Protein 1VCT (pdb70)

Nearest PDB structures (foldseek):
  2bkp-assembly1_A  TM=1.003E+00  e=2.355E-32  Pyrococcus horikoshii OT3
  6u5n-assembly1_E  TM=5.953E-01  e=1.061E-06  Methanothermobacter thermautotrophicus
  4l76-assembly2_D  TM=6.091E-01  e=5.297E-06  Methanothermobacter thermautotrophicus str. Delta H
  2aef-assembly1_A  TM=6.106E-01  e=6.990E-06  Methanothermobacter thermautotrophicus
  6u6h-assembly1_A  TM=6.051E-01  e=2.005E-05  Methanothermobacter thermautotrophicus

Foldseek 3Di:
DDDDALVVLLVCLVVLLVLLLLLLLVCVLVLPLVSLVVLVVSLVVLVVSLVSNVVNLVVQDDDDVSVVVSVVVNVVSVVSNVSSVVSNVSSVCSNVVDDDDVVSNVVQLDDFKHKDKAAAAPLFLQAFAFCQVQVLCVFLNKDFQWKDAPPDIDGRDDRPDGHHHGIITIIMGGNRSRVRVNCRRVNVDRDTD

Secondary structure (DSSP, 8-state):
-PPPPHHHHHHHHHHHHHHHHHHHHHHHHHT-HHHHHHHHHHHHHHHHHHHHHHHHHHHH--SHHHHHHHHHHHHHHHHHHHHHHHHHHHHHHHHTT----HHHHHHHHHSSSEEEEEEPPTT-TTTT-BHHHH-HHHHHS-EEEEEEETTEEEES--TTPBP-TT-EEEEEE-HHHHHHHHHHHHTS-----

Sequence (193 aa):
YEPKSVKEIFIEMKDTVELMVDLAYASLLFGDKEIAEEVLELEERIDLLNYQLMMHSVLAARNVKEAEQVITILQIANAIEDISNAAGDLAKMVLEGVELHPVIKETILEEGGEEEIIGKIQVYPESVIVGKTTLLGGEELLDDLLAATTNNTTGGVVWIIAVRRGKRWIFGPNNEENNFKIRAGDVLIGRGTRTSIDHLKEIARGAIRVIG

InterPro domains:
  IPR006037 Regulator of K+ conductance, C-terminal [PF02080] (126-192)
  IPR006037 Regulator of K+ conductance, C-terminal [PS51202] (111-195)
  IPR026022 PhoU domain [PF01895] (19-101)
  IPR036721 Regulator of K+ conductance, C-terminal domain superfamily [G3DSA:3.30.70.1450] (118-205)
  IPR036721 Regulator of K+ conductance, C-terminal domain superfamily [SSF116726] (109-192)
  IPR038078 PhoU-like domain superfamily [G3DSA:1.20.58.220] (1-117)
  IPR050144 AAE Transporter [PTHR30445] (28-198)

Solvent-accessible surface area: 11141 Å² total; per-residue (Å²): 150,173,122,70,51,38,143,99,0,49,89,58,0,112,80,14,8,74,31,0,42,11,0,0,96,0,0,7,15,62,43,34,113,97,0,0,74,29,0,52,86,24,29,120,87,0,72,83,0,24,132,44,0,76,88,55,1,100,114,53,26,199,84,115,146,60,36,107,110,22,89,71,46,53,111,92,1,90,49,16,20,90,87,0,69,52,3,3,91,53,0,118,66,9,56,108,47,73,158,19,113,89,79,46,73,91,90,14,72,131,36,171,102,3,6,5,117,0,74,1,81,98,85,6,43,1,49,37,99,18,19,35,124,14,61,8,33,104,79,20,45,0,122,18,0,0,0,63,52,64,175,167,44,46,48,37,20,89,101,123,23,106,1,137,45,44,2,25,0,2,0,74,1,57,124,107,24,0,48,78,0,77,81,2,0,126,10,70,50,143,112,66,98

Organism: Pyrococcus horikoshii (strain ATCC 700860 / DSM 12428 / JCM 9974 / NBRC 100139 / OT-3) (NCBI:txid70601)

B-factor: mean 32.45, std 14.44, range [8.88, 84.84]

CATH classification: 1.20.58.220 (+1 more: 3.30.70.1450)

Structure (mmCIF, N/CA/C/O backbone):
data_1VCT
#
_entry.id   1VCT
#
_cell.length_a   70.748
_cell.length_b   70.748
_cell.length_c   98.024
_cell.angle_alpha   90.00
_cell.angle_beta   90.00
_cell.angle_gamma   90.00
#
_symmetry.space_group_name_H-M   'P 42 21 2'
#
loop_
_entity.id
_entity.type
_entity.pdbx_description
1 polymer 'hypothetical protein PH0236'
2 non-polymer 'SODIUM ION'
3 non-polymer 'CHLORIDE ION'
4 non-polymer 1,2-ETHANEDIOL
5 water water
#
loop_
_atom_site.group_PDB
_atom_site.id
_atom_site.type_symbol
_atom_site.label_atom_id
_atom_site.label_alt_id
_atom_site.label_comp_id
_atom_site.label_asym_id
_atom_site.label_entity_id
_atom_site.label_seq_id
_atom_site.pdbx_PDB_ins_code
_atom_site.Cartn_x
_atom_site.Cartn_y
_atom_site.Cartn_z
_atom_site.occupancy
_atom_site.B_iso_or_equiv
_atom_site.auth_seq_id
_atom_site.auth_comp_id
_atom_site.auth_asym_id
_atom_site.auth_atom_id
_atom_site.pdbx_PDB_model_num
ATOM 1 N N . TYR A 1 9 ? 68.360 26.832 61.322 1.00 75.91 9 TYR A N 1
ATOM 2 C CA . TYR A 1 9 ? 67.175 27.529 61.900 1.00 75.90 9 TYR A CA 1
ATOM 3 C C . TYR A 1 9 ? 66.082 26.525 62.252 1.00 75.07 9 TYR A C 1
ATOM 4 O O . TYR A 1 9 ? 65.612 25.781 61.389 1.00 76.65 9 TYR A O 1
ATOM 6 N N . GLU A 1 10 ? 65.678 26.510 63.520 1.00 72.26 10 GLU A N 1
ATOM 7 C CA . GLU A 1 10 ? 64.644 25.592 63.988 1.00 68.73 10 GLU A CA 1
ATOM 8 C C . GLU A 1 10 ? 63.348 25.682 63.194 1.00 61.75 10 GLU A C 1
ATOM 9 O O . GLU A 1 10 ? 62.748 26.751 63.072 1.00 63.78 10 GLU A O 1
ATOM 15 N N . PRO A 1 11 ? 62.892 24.544 62.652 1.00 55.32 11 PRO A N 1
ATOM 16 C CA . PRO A 1 11 ? 61.662 24.481 61.864 1.00 46.17 11 PRO A CA 1
ATOM 17 C C . PRO A 1 11 ? 60.430 24.495 62.757 1.00 42.48 11 PRO A C 1
ATOM 18 O O . PRO A 1 11 ? 60.447 23.951 63.863 1.00 32.14 11 PRO A O 1
ATOM 22 N N . LYS A 1 12 ? 59.364 25.125 62.277 1.00 33.95 12 LYS A N 1
ATOM 23 C CA . LYS A 1 12 ? 58.125 25.175 63.034 1.00 32.18 12 LYS A CA 1
ATOM 24 C C . LYS A 1 12 ? 57.280 23.987 62.606 1.00 26.71 12 LYS A C 1
ATOM 25 O O . LYS A 1 12 ? 57.484 23.425 61.531 1.00 28.75 12 LYS A O 1
ATOM 31 N N . SER A 1 13 ? 56.340 23.592 63.455 1.00 22.07 13 SER A N 1
ATOM 32 C CA . SER A 1 13 ? 55.463 22.482 63.127 1.00 22.89 13 SER A CA 1
ATOM 33 C C . SER A 1 13 ? 54.231 23.057 62.441 1.00 26.41 13 SER A C 1
ATOM 34 O O . SER A 1 13 ? 53.965 24.254 62.538 1.00 22.20 13 SER A O 1
ATOM 37 N N . VAL A 1 14 ? 53.483 22.200 61.756 1.00 22.93 14 VAL A N 1
ATOM 38 C CA . VAL A 1 14 ? 52.258 22.626 61.099 1.00 27.53 14 VAL A CA 1
ATOM 39 C C . VAL A 1 14 ? 51.318 23.179 62.166 1.00 27.07 14 VAL A C 1
ATOM 40 O O . VAL A 1 14 ? 50.683 24.219 61.967 1.00 23.55 14 VAL A O 1
ATOM 44 N N . LYS A 1 15 ? 51.244 22.501 63.311 1.00 22.54 15 LYS A N 1
ATOM 45 C CA . LYS A 1 15 ? 50.359 22.951 64.382 1.00 22.79 15 LYS A CA 1
ATOM 46 C C . LYS A 1 15 ? 50.719 24.323 64.947 1.00 22.74 15 LYS A C 1
ATOM 47 O O . LYS A 1 15 ? 49.828 25.131 65.236 1.00 19.89 15 LYS A O 1
ATOM 53 N N . GLU A 1 16 ? 52.010 24.594 65.117 1.00 17.72 16 GLU A N 1
ATOM 54 C CA . GLU A 1 16 ? 52.423 25.895 65.632 1.00 23.99 16 GLU A CA 1
ATOM 55 C C . GLU A 1 16 ? 51.959 27.000 64.669 1.00 20.68 16 GLU A C 1
ATOM 56 O O . GLU A 1 16 ? 51.432 28.031 65.093 1.00 20.19 16 GLU A O 1
ATOM 62 N N . ILE A 1 17 ? 52.140 26.764 63.375 1.00 19.89 17 ILE A N 1
ATOM 63 C CA . ILE A 1 17 ? 51.738 27.729 62.347 1.00 20.44 17 ILE A CA 1
ATOM 64 C C . ILE A 1 17 ? 50.220 27.900 62.358 1.00 21.48 17 ILE A C 1
ATOM 65 O O . ILE A 1 17 ? 49.697 29.017 62.297 1.00 22.07 17 ILE A O 1
ATOM 70 N N . PHE A 1 18 ? 49.522 26.774 62.437 1.00 20.24 18 PHE A N 1
ATOM 71 C CA . PHE A 1 18 ? 48.070 26.747 62.444 1.00 21.97 18 PHE A CA 1
ATOM 72 C C . PHE A 1 18 ? 47.509 27.506 63.647 1.00 22.98 18 PHE A C 1
ATOM 73 O O . PHE A 1 18 ? 46.576 28.308 63.514 1.00 20.34 18 PHE A O 1
ATOM 81 N N . ILE A 1 19 ? 48.077 27.253 64.823 1.00 17.96 19 ILE A N 1
ATOM 82 C CA . ILE A 1 19 ? 47.639 27.930 66.036 1.00 19.70 19 ILE A CA 1
ATOM 83 C C . ILE A 1 19 ? 47.870 29.435 65.912 1.00 18.51 19 ILE A C 1
ATOM 84 O O . ILE A 1 19 ? 47.031 30.239 66.330 1.00 16.62 19 ILE A O 1
ATOM 89 N N . GLU A 1 20 ? 48.998 29.830 65.333 1.00 20.20 20 GLU A N 1
ATOM 90 C CA . GLU A 1 20 ? 49.240 31.261 65.204 1.00 19.77 20 GLU A CA 1
ATOM 91 C C . GLU A 1 20 ? 48.228 31.888 64.252 1.00 18.08 20 GLU A C 1
ATOM 92 O O . GLU A 1 20 ? 47.750 32.994 64.500 1.00 18.77 20 GLU A O 1
ATOM 98 N N . MET A 1 21 ? 47.896 31.183 63.172 1.00 17.26 21 MET A N 1
ATOM 99 C CA . MET A 1 21 ? 46.916 31.700 62.215 1.00 21.38 21 MET A CA 1
ATOM 100 C C . MET A 1 21 ? 45.571 31.884 62.898 1.00 21.17 21 MET A C 1
ATOM 101 O O . MET A 1 21 ? 44.938 32.932 62.773 1.00 18.04 21 MET A O 1
ATOM 106 N N . LYS A 1 22 ? 45.134 30.857 63.621 1.00 16.85 22 LYS A N 1
ATOM 107 C CA . LYS A 1 22 ? 43.860 30.921 64.323 1.00 19.33 22 LYS A CA 1
ATOM 108 C C . LYS A 1 22 ? 43.827 32.048 65.357 1.00 21.12 22 LYS A C 1
ATOM 109 O O . LYS A 1 22 ? 42.869 32.825 65.400 1.00 20.34 22 LYS A O 1
ATOM 115 N N . ASP A 1 23 ? 44.860 32.130 66.193 1.00 14.81 23 ASP A N 1
ATOM 116 C CA . ASP A 1 23 ? 44.934 33.174 67.215 1.00 22.78 23 ASP A CA 1
ATOM 117 C C . ASP A 1 23 ? 44.970 34.556 66.567 1.00 21.27 23 ASP A C 1
ATOM 118 O O . ASP A 1 23 ? 44.315 35.495 67.014 1.00 17.75 23 ASP A O 1
ATOM 123 N N . THR A 1 24 ? 45.752 34.669 65.506 1.00 16.28 24 THR A N 1
ATOM 124 C CA . THR A 1 24 ? 45.898 35.941 64.818 1.00 17.54 24 THR A CA 1
ATOM 125 C C . THR A 1 24 ? 44.619 36.440 64.167 1.00 18.27 24 THR A C 1
ATOM 126 O O . THR A 1 24 ? 44.258 37.608 64.312 1.00 16.46 24 THR A O 1
ATOM 130 N N . VAL A 1 25 ? 43.907 35.562 63.472 1.00 17.27 25 VAL A N 1
ATOM 131 C CA . VAL A 1 25 ? 42.689 36.003 62.816 1.00 16.31 25 VAL A CA 1
ATOM 132 C C . VAL A 1 25 ? 41.647 36.409 63.851 1.00 17.18 25 VAL A C 1
ATOM 133 O O . VAL A 1 25 ? 40.862 37.330 63.622 1.00 16.91 25 VAL A O 1
ATOM 139 N N . GLU A 1 26 ? 41.642 35.741 65.001 1.00 13.29 26 GLU A N 1
ATOM 140 C CA . GLU A 1 26 ? 40.685 36.103 66.036 1.00 15.18 26 GLU A CA 1
ATOM 141 C C . GLU A 1 26 ? 41.018 37.504 66.534 1.00 16.45 26 GLU A C 1
ATOM 142 O O . GLU A 1 26 ? 40.128 38.340 66.701 1.00 18.71 26 GLU A O 1
ATOM 148 N N . LEU A 1 27 ? 42.300 37.760 66.766 1.00 12.95 27 LEU A N 1
ATOM 149 C CA . LEU A 1 27 ? 42.725 39.088 67.202 1.00 17.11 27 LEU A CA 1
ATOM 150 C C . LEU A 1 27 ? 42.335 40.131 66.144 1.00 20.01 27 LEU A C 1
ATOM 151 O O . LEU A 1 27 ? 41.834 41.212 66.477 1.00 16.56 27 LEU A O 1
ATOM 156 N N . MET A 1 28 ? 42.565 39.799 64.875 1.00 16.51 28 MET A N 1
ATOM 157 C CA . MET A 1 28 ? 42.242 40.696 63.760 1.00 18.74 28 MET A CA 1
ATOM 158 C C . MET A 1 28 ? 40.789 41.138 63.718 1.00 18.31 28 MET A C 1
ATOM 159 O O . MET A 1 28 ? 40.493 42.318 63.515 1.00 16.17 28 MET A O 1
ATOM 164 N N . VAL A 1 29 ? 39.875 40.185 63.862 1.00 16.02 29 VAL A N 1
ATOM 165 C CA . VAL A 1 29 ? 38.463 40.524 63.838 1.00 12.07 29 VAL A CA 1
ATOM 166 C C . VAL A 1 29 ? 38.140 41.467 64.990 1.00 12.10 29 VAL A C 1
ATOM 167 O O . VAL A 1 29 ? 37.434 42.455 64.803 1.00 14.83 29 VAL A O 1
ATOM 171 N N . ASP A 1 30 ? 38.657 41.165 66.179 1.00 15.30 30 ASP A N 1
ATOM 172 C CA . ASP A 1 30 ? 38.409 42.004 67.352 1.00 18.10 30 ASP A CA 1
ATOM 173 C C . ASP A 1 30 ? 38.973 43.404 67.135 1.00 13.09 30 ASP A C 1
ATOM 174 O O . ASP A 1 30 ? 38.325 44.412 67.440 1.00 15.20 30 ASP A O 1
ATOM 179 N N . LEU A 1 31 ? 40.177 43.463 66.590 1.00 10.63 31 LEU A N 1
ATOM 180 C CA . LEU A 1 31 ? 40.808 44.758 66.330 1.00 12.72 31 LEU A CA 1
ATOM 181 C C . LEU A 1 31 ? 40.077 45.506 65.213 1.00 17.59 31 LEU A C 1
ATOM 182 O O . LEU A 1 31 ? 40.010 46.736 65.231 1.00 17.52 31 LEU A O 1
ATOM 187 N N . ALA A 1 32 ? 39.528 44.774 64.246 1.00 15.61 32 ALA A N 1
ATOM 188 C CA . ALA A 1 32 ? 38.789 45.413 63.153 1.00 15.37 32 ALA A CA 1
ATOM 189 C C . ALA A 1 32 ? 37.583 46.134 63.748 1.00 13.58 32 ALA A C 1
ATOM 190 O O . ALA A 1 32 ? 37.329 47.305 63.429 1.00 16.21 32 ALA A O 1
ATOM 192 N N . TYR A 1 33 ? 36.838 45.441 64.608 1.00 13.81 33 TYR A N 1
ATOM 193 C CA . TYR A 1 33 ? 35.682 46.059 65.259 1.00 15.86 33 TYR A CA 1
ATOM 194 C C . TYR A 1 33 ? 36.122 47.237 66.134 1.00 18.16 33 TYR A C 1
ATOM 195 O O . TYR A 1 33 ? 35.448 48.267 66.203 1.00 14.77 33 TYR A O 1
ATOM 204 N N . ALA A 1 34 ? 37.243 47.079 66.823 1.00 12.39 34 ALA A N 1
ATOM 205 C CA . ALA A 1 34 ? 37.754 48.157 67.669 1.00 13.84 34 ALA A CA 1
ATOM 206 C C . ALA A 1 34 ? 38.093 49.394 66.827 1.00 19.67 34 ALA A C 1
ATOM 207 O O . ALA A 1 34 ? 37.827 50.534 67.241 1.00 18.28 34 ALA A O 1
ATOM 209 N N . SER A 1 35 ? 38.676 49.179 65.649 1.00 16.47 35 SER A N 1
ATOM 210 C CA . SER A 1 35 ? 39.041 50.304 64.787 1.00 14.75 35 SER A CA 1
ATOM 211 C C . SER A 1 35 ? 37.796 51.072 64.347 1.00 20.89 35 SER A C 1
ATOM 212 O O . SER A 1 35 ? 37.833 52.299 64.219 1.00 17.55 35 SER A O 1
ATOM 215 N N . LEU A 1 36 ? 36.696 50.352 64.129 1.00 18.35 36 LEU A N 1
ATOM 216 C CA . LEU A 1 36 ? 35.433 50.974 63.727 1.00 16.16 36 LEU A CA 1
ATOM 217 C C . LEU A 1 36 ? 34.792 51.717 64.898 1.00 21.47 36 LEU A C 1
ATOM 218 O O . LEU A 1 36 ? 34.290 52.832 64.745 1.00 18.28 36 LEU A O 1
ATOM 223 N N . LEU A 1 37 ? 34.807 51.093 66.071 1.00 19.63 37 LEU A N 1
ATOM 224 C CA . LEU A 1 37 ? 34.214 51.698 67.250 1.00 18.06 37 LEU A CA 1
ATOM 225 C C . LEU A 1 37 ? 34.887 53.019 67.612 1.00 21.01 37 LEU A C 1
ATOM 226 O O . LEU A 1 37 ? 34.217 54.010 67.917 1.00 22.73 37 LEU A O 1
ATOM 231 N N . PHE A 1 38 ? 36.210 53.039 67.561 1.00 18.07 38 PHE A N 1
ATOM 232 C CA . PHE A 1 38 ? 36.950 54.246 67.917 1.00 22.97 38 PHE A CA 1
ATOM 233 C C . PHE A 1 38 ? 37.382 55.073 66.715 1.00 25.27 38 PHE A C 1
ATOM 234 O O . PHE A 1 38 ? 38.042 56.106 66.876 1.00 25.80 38 PHE A O 1
ATOM 242 N N . GLY A 1 39 ? 37.003 54.636 65.516 1.00 20.12 39 GLY A N 1
ATOM 243 C CA . GLY A 1 39 ? 37.408 55.347 64.313 1.00 23.66 39 GLY A CA 1
ATOM 244 C C . GLY A 1 39 ? 38.908 55.566 64.337 1.00 30.73 39 GLY A C 1
ATOM 245 O O . GLY A 1 39 ? 39.410 56.615 63.920 1.00 30.58 39 GLY A O 1
ATOM 246 N N . ASP A 1 40 ? 39.631 54.552 64.807 1.00 29.72 40 ASP A N 1
ATOM 247 C CA . ASP A 1 40 ? 41.081 54.630 64.949 1.00 23.85 40 ASP A CA 1
ATOM 248 C C . ASP A 1 40 ? 41.874 54.042 63.786 1.00 28.15 40 ASP A C 1
ATOM 249 O O . ASP A 1 40 ? 41.915 52.823 63.604 1.00 19.65 40 ASP A O 1
ATOM 254 N N . LYS A 1 41 ? 42.535 54.908 63.020 1.00 19.09 41 LYS A N 1
ATOM 255 C CA . LYS A 1 41 ? 43.317 54.458 61.876 1.00 22.75 41 LYS A CA 1
ATOM 256 C C . LYS A 1 41 ? 44.567 53.658 62.232 1.00 23.13 41 LYS A C 1
ATOM 257 O O . LYS A 1 41 ? 45.041 52.872 61.419 1.00 22.11 41 LYS A O 1
ATOM 263 N N . GLU A 1 42 ? 45.118 53.857 63.428 1.00 23.18 42 GLU A N 1
ATOM 264 C CA . GLU A 1 42 ? 46.307 53.098 63.804 1.00 25.70 42 GLU A CA 1
ATOM 265 C C . GLU A 1 42 ? 45.927 51.645 64.067 1.00 22.46 42 GLU A C 1
ATOM 266 O O . GLU A 1 42 ? 46.671 50.725 63.716 1.00 18.76 42 GLU A O 1
ATOM 272 N N . ILE A 1 43 ? 44.768 51.441 64.682 1.00 18.13 43 ILE A N 1
ATOM 273 C CA . ILE A 1 43 ? 44.299 50.083 64.949 1.00 20.54 43 ILE A CA 1
ATOM 274 C C . ILE A 1 43 ? 44.019 49.440 63.600 1.00 20.92 43 ILE A C 1
ATOM 275 O O . ILE A 1 43 ? 44.390 48.292 63.360 1.00 22.04 43 ILE A O 1
ATOM 280 N N . ALA A 1 44 ? 43.366 50.194 62.720 1.00 20.15 44 ALA A N 1
ATOM 281 C CA . ALA A 1 44 ? 43.039 49.720 61.382 1.00 18.30 44 ALA A CA 1
ATOM 282 C C . ALA A 1 44 ? 44.299 49.292 60.635 1.00 20.39 44 ALA A C 1
ATOM 283 O O . ALA A 1 44 ? 44.304 48.276 59.946 1.00 20.64 44 ALA A O 1
ATOM 285 N N . GLU A 1 45 ? 45.366 50.075 60.766 1.00 21.70 45 GLU A N 1
ATOM 286 C CA . GLU A 1 45 ? 46.628 49.752 60.104 1.00 21.69 45 GLU A CA 1
ATOM 287 C C . GLU A 1 45 ? 47.214 48.453 60.660 1.00 21.65 45 GLU A C 1
ATOM 288 O O . GLU A 1 45 ? 47.816 47.664 59.925 1.00 22.41 45 GLU A O 1
ATOM 294 N N . GLU A 1 46 ? 47.049 48.238 61.960 1.00 16.86 46 GLU A N 1
ATOM 295 C CA . GLU A 1 46 ? 47.545 47.013 62.586 1.00 21.05 46 GLU A CA 1
ATOM 296 C C . GLU A 1 46 ? 46.818 45.816 61.969 1.00 19.28 46 GLU A C 1
ATOM 297 O O . GLU A 1 46 ? 47.418 44.773 61.726 1.00 17.00 46 GLU A O 1
ATOM 303 N N . VAL A 1 47 ? 45.525 45.972 61.714 1.00 14.29 47 VAL A N 1
ATOM 304 C CA . VAL A 1 47 ? 44.741 44.893 61.103 1.00 14.16 47 VAL A CA 1
ATOM 305 C C . VAL A 1 47 ? 45.330 44.520 59.741 1.00 19.17 47 VAL A C 1
ATOM 306 O O . VAL A 1 47 ? 45.506 43.343 59.434 1.00 19.84 47 VAL A O 1
ATOM 310 N N . LEU A 1 48 ? 45.656 45.516 58.922 1.00 17.62 48 LEU A N 1
ATOM 311 C CA . LEU A 1 48 ? 46.229 45.221 57.610 1.00 19.03 48 LEU A CA 1
ATOM 312 C C . LEU A 1 48 ? 47.585 44.539 57.744 1.00 20.38 48 LEU A C 1
ATOM 313 O O . LEU A 1 48 ? 47.923 43.652 56.959 1.00 19.42 48 LEU A O 1
ATOM 318 N N . GLU A 1 49 ? 48.366 44.950 58.734 1.00 24.41 49 GLU A N 1
ATOM 319 C CA . GLU A 1 49 ? 49.669 44.330 58.952 1.00 22.98 49 GLU A CA 1
ATOM 320 C C . GLU A 1 49 ? 49.486 42.874 59.370 1.00 26.08 49 GLU A C 1
ATOM 321 O O . GLU A 1 49 ? 50.257 42.006 58.966 1.00 20.75 49 GLU A O 1
ATOM 327 N N . LEU A 1 50 ? 48.459 42.604 60.171 1.00 23.88 50 LEU A N 1
ATOM 328 C CA . LEU A 1 50 ? 48.182 41.237 60.607 1.00 20.21 50 LEU A CA 1
ATOM 329 C C . LEU A 1 50 ? 47.702 40.405 59.423 1.00 21.06 50 LEU A C 1
ATOM 330 O O . LEU A 1 50 ? 47.925 39.193 59.366 1.00 20.88 50 LEU A O 1
ATOM 335 N N . GLU A 1 51 ? 47.046 41.065 58.474 1.00 15.40 51 GLU A N 1
ATOM 336 C CA . GLU A 1 51 ? 46.552 40.391 57.282 1.00 15.89 51 GLU A CA 1
ATOM 337 C C . GLU A 1 51 ? 47.761 39.891 56.496 1.00 18.24 51 GLU A C 1
ATOM 338 O O . GLU A 1 51 ? 47.717 38.824 55.886 1.00 17.48 51 GLU A O 1
ATOM 344 N N . GLU A 1 52 ? 48.849 40.661 56.528 1.00 20.84 52 GLU A N 1
ATOM 345 C CA . GLU A 1 52 ? 50.077 40.275 55.836 1.00 22.40 52 GLU A CA 1
ATOM 346 C C . GLU A 1 52 ? 50.739 39.092 56.552 1.00 23.07 52 GLU A C 1
ATOM 347 O O . GLU A 1 52 ? 51.319 38.209 55.912 1.00 21.66 52 GLU A O 1
ATOM 353 N N . ARG A 1 53 ? 50.661 39.085 57.880 1.00 17.93 53 ARG A N 1
ATOM 354 C CA . ARG A 1 53 ? 51.235 37.996 58.671 1.00 20.41 53 ARG A CA 1
ATOM 355 C C . ARG A 1 53 ? 50.466 36.714 58.373 1.00 21.93 53 ARG A C 1
ATOM 356 O O . ARG A 1 53 ? 51.050 35.633 58.275 1.00 20.89 53 ARG A O 1
ATOM 364 N N . ILE A 1 54 ? 49.149 36.832 58.235 1.00 15.64 54 ILE A N 1
ATOM 365 C CA . ILE A 1 54 ? 48.327 35.665 57.927 1.00 17.72 54 ILE A CA 1
ATOM 366 C C . ILE A 1 54 ? 48.715 35.080 56.569 1.00 21.72 54 ILE A C 1
ATOM 367 O O . ILE A 1 54 ? 48.780 33.862 56.418 1.00 19.86 54 ILE A O 1
ATOM 372 N N . ASP A 1 55 ? 48.979 35.936 55.583 1.00 21.04 55 ASP A N 1
ATOM 373 C CA . ASP A 1 55 ? 49.372 35.447 54.260 1.00 19.92 55 ASP A CA 1
ATOM 374 C C . ASP A 1 55 ? 50.698 34.701 54.347 1.00 19.48 55 ASP A C 1
ATOM 375 O O . ASP A 1 55 ? 50.887 33.675 53.696 1.00 24.46 55 ASP A O 1
ATOM 380 N N . LEU A 1 56 ? 51.620 35.236 55.140 1.00 20.62 56 LEU A N 1
ATOM 381 C CA . LEU A 1 56 ? 52.924 34.613 55.321 1.00 26.03 56 LEU A CA 1
ATOM 382 C C . LEU A 1 56 ? 52.790 33.269 56.028 1.00 25.09 56 LEU A C 1
ATOM 383 O O . LEU A 1 56 ? 53.458 32.300 55.663 1.00 23.55 56 LEU A O 1
ATOM 388 N N . LEU A 1 57 ? 51.935 33.216 57.046 1.00 20.18 57 LEU A N 1
ATOM 389 C CA . LEU A 1 57 ? 51.715 31.981 57.794 1.00 19.31 57 LEU A CA 1
ATOM 390 C C . LEU 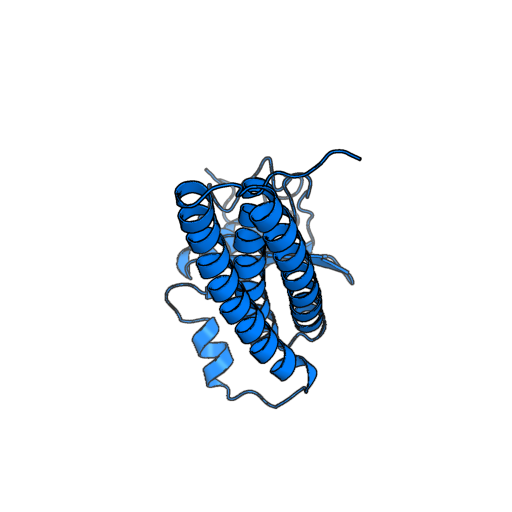A 1 57 ? 51.037 30.941 56.905 1.00 18.84 57 LEU A C 1
ATOM 391 O O . LEU A 1 57 ? 51.354 29.749 56.965 1.00 18.43 57 LEU A O 1
ATOM 396 N N . ASN A 1 58 ? 50.105 31.395 56.074 1.00 15.38 58 ASN A N 1
ATOM 397 C CA . ASN A 1 58 ? 49.401 30.502 55.166 1.00 16.50 58 ASN A CA 1
ATOM 398 C C . ASN A 1 58 ? 50.393 29.893 54.174 1.00 18.35 58 ASN A C 1
ATOM 399 O O . ASN A 1 58 ? 50.267 28.737 53.786 1.00 17.96 58 ASN A O 1
ATOM 404 N N . TYR A 1 59 ? 51.379 30.684 53.763 1.00 20.18 59 TYR A N 1
ATOM 405 C CA . TYR A 1 59 ? 52.385 30.213 52.821 1.00 19.12 59 TYR A CA 1
ATOM 406 C C . TYR A 1 59 ? 53.240 29.120 53.475 1.00 17.72 59 TYR A C 1
ATOM 407 O O . TYR A 1 59 ? 53.498 28.077 52.873 1.00 19.30 59 TYR A O 1
ATOM 416 N N . GLN A 1 60 ? 53.686 29.376 54.701 1.00 20.33 60 GLN A N 1
ATOM 417 C CA . GLN A 1 60 ? 54.507 28.410 55.440 1.00 20.85 60 GLN A CA 1
ATOM 418 C C . GLN A 1 60 ? 53.700 27.140 55.674 1.00 22.33 60 GLN A C 1
ATOM 419 O O . GLN A 1 60 ? 54.213 26.021 55.584 1.00 19.68 60 GLN A O 1
ATOM 425 N N . LEU A 1 61 ? 52.424 27.322 55.977 1.00 15.21 61 LEU A N 1
ATOM 426 C CA . LEU A 1 61 ? 51.531 26.197 56.200 1.00 17.31 61 LEU A CA 1
ATOM 427 C C . LEU A 1 61 ? 51.426 25.339 54.939 1.00 21.83 61 LEU A C 1
ATOM 428 O O . LEU A 1 61 ? 51.443 24.112 55.018 1.00 24.41 61 LEU A O 1
ATOM 433 N N . MET A 1 62 ? 51.319 25.976 53.772 1.00 17.86 62 MET A N 1
ATOM 434 C CA . MET A 1 62 ? 51.225 25.224 52.525 1.00 15.58 62 MET A CA 1
ATOM 435 C C . MET A 1 62 ? 52.554 24.531 52.233 1.00 18.32 62 MET A C 1
ATOM 436 O O . MET A 1 62 ? 52.570 23.383 51.810 1.00 21.53 62 MET A O 1
ATOM 441 N N . MET A 1 63 ? 53.660 25.235 52.460 1.00 20.02 63 MET A N 1
ATOM 442 C CA . MET A 1 63 ? 54.991 24.672 52.239 1.00 23.33 63 MET A CA 1
ATOM 443 C C . MET A 1 63 ? 55.162 23.416 53.087 1.00 25.89 63 MET A C 1
ATOM 444 O O . MET A 1 63 ? 55.575 22.367 52.587 1.00 27.22 63 MET A O 1
ATOM 449 N N . HIS A 1 64 ? 54.853 23.531 54.376 1.00 24.54 64 HIS A N 1
ATOM 450 C CA . HIS A 1 64 ? 54.962 22.400 55.294 1.00 25.26 64 HIS A CA 1
ATOM 451 C C . HIS A 1 64 ? 54.026 21.265 54.909 1.00 28.01 64 HIS A C 1
ATOM 452 O O . HIS A 1 64 ? 54.432 20.106 54.858 1.00 28.05 64 HIS A O 1
ATOM 459 N N . SER A 1 65 ? 52.773 21.606 54.631 1.00 24.39 65 SER A N 1
ATOM 460 C CA . SER A 1 65 ? 51.760 20.615 54.276 1.00 29.50 65 SER A CA 1
ATOM 461 C C . SER A 1 65 ? 52.094 19.817 53.022 1.00 31.47 65 SER A C 1
ATOM 462 O O . SER A 1 65 ? 51.871 18.607 52.966 1.00 36.09 65 SER A O 1
ATOM 465 N N . VAL A 1 66 ? 52.612 20.506 52.016 1.00 27.23 66 VAL A N 1
ATOM 466 C CA . VAL A 1 66 ? 52.978 19.878 50.760 1.00 33.20 66 VAL A CA 1
ATOM 467 C C . VAL A 1 66 ? 54.082 18.854 51.005 1.00 37.70 66 VAL A C 1
ATOM 468 O O . VAL A 1 66 ? 53.950 17.681 50.649 1.00 36.28 66 VAL A O 1
ATOM 472 N N . LEU A 1 67 ? 55.164 19.314 51.626 1.00 38.97 67 LEU A N 1
ATOM 473 C CA . LEU A 1 67 ? 56.317 18.470 51.931 1.00 40.25 67 LEU A CA 1
ATOM 474 C C . LEU A 1 67 ? 56.028 17.300 52.868 1.00 41.63 67 LEU A C 1
ATOM 475 O O . LEU A 1 67 ? 56.737 16.294 52.841 1.00 44.60 67 LEU A O 1
ATOM 480 N N . ALA A 1 68 ? 54.992 17.426 53.691 1.00 44.81 68 ALA A N 1
ATOM 481 C CA . ALA A 1 68 ? 54.649 16.383 54.654 1.00 48.58 68 ALA A CA 1
ATOM 482 C C . ALA A 1 68 ? 53.838 15.206 54.112 1.00 53.48 68 ALA A C 1
ATOM 483 O O . ALA A 1 68 ? 53.731 14.172 54.774 1.00 56.01 68 ALA A O 1
ATOM 485 N N . ALA A 1 69 ? 53.259 15.353 52.925 1.00 51.81 69 ALA A N 1
ATOM 486 C CA . ALA A 1 69 ? 52.471 14.268 52.351 1.00 54.87 69 ALA A CA 1
ATOM 487 C C . ALA A 1 69 ? 53.245 13.565 51.241 1.00 53.76 69 ALA A C 1
ATOM 488 O O . ALA A 1 69 ? 53.710 14.198 50.299 1.00 54.27 69 ALA A O 1
ATOM 490 N N . ARG A 1 70 ? 53.377 12.248 51.358 1.00 54.07 70 ARG A N 1
ATOM 491 C CA . ARG A 1 70 ? 54.113 11.467 50.373 1.00 56.04 70 ARG A CA 1
ATOM 492 C C . ARG A 1 70 ? 53.241 10.391 49.735 1.00 53.18 70 ARG A C 1
ATOM 493 O O . ARG A 1 70 ? 53.583 9.846 48.684 1.00 53.92 70 ARG A O 1
ATOM 501 N N . ASN A 1 71 ? 52.116 10.085 50.377 1.00 51.52 71 ASN A N 1
ATOM 502 C CA . ASN A 1 71 ? 51.186 9.095 49.850 1.00 50.03 71 ASN A CA 1
ATOM 503 C C . ASN A 1 71 ? 49.747 9.603 49.920 1.00 49.80 71 ASN A C 1
ATOM 504 O O . ASN A 1 71 ? 49.467 10.632 50.539 1.00 44.71 71 ASN A O 1
ATOM 509 N N . VAL A 1 72 ? 48.842 8.871 49.279 1.00 46.81 72 VAL A N 1
ATOM 510 C CA . VAL A 1 72 ? 47.434 9.241 49.216 1.00 46.11 72 VAL A CA 1
ATOM 511 C C . VAL A 1 72 ? 46.752 9.606 50.533 1.00 48.40 72 VAL A C 1
ATOM 512 O O . VAL A 1 72 ? 46.147 10.673 50.636 1.00 42.72 72 VAL A O 1
ATOM 516 N N . LYS A 1 73 ? 46.833 8.737 51.536 1.00 47.68 73 LYS A N 1
ATOM 517 C CA . LYS A 1 73 ? 46.184 9.030 52.810 1.00 48.83 73 LYS A CA 1
ATOM 518 C C . LYS A 1 73 ? 46.724 10.306 53.449 1.00 46.58 73 LYS A C 1
ATOM 519 O O . LYS A 1 73 ? 45.950 11.140 53.922 1.00 48.58 73 LYS A O 1
ATOM 525 N N . GLU A 1 74 ? 48.046 10.457 53.465 1.00 39.72 74 GLU A N 1
ATOM 526 C CA . GLU A 1 74 ? 48.664 11.649 54.040 1.00 41.09 74 GLU A CA 1
ATOM 527 C C . GLU A 1 74 ? 48.185 12.877 53.276 1.00 42.92 74 GLU A C 1
ATOM 528 O O . GLU A 1 74 ? 47.898 13.923 53.867 1.00 35.52 74 GLU A O 1
ATOM 534 N N . ALA A 1 75 ? 48.112 12.744 51.953 1.00 35.60 75 ALA A N 1
ATOM 535 C CA . ALA A 1 75 ? 47.674 13.837 51.101 1.00 33.45 75 ALA A CA 1
ATOM 536 C C . ALA A 1 75 ? 46.251 14.237 51.475 1.00 28.02 75 ALA A C 1
ATOM 537 O O . ALA A 1 75 ? 45.967 15.414 51.685 1.00 31.17 75 ALA A O 1
ATOM 539 N N . GLU A 1 76 ? 45.358 13.257 51.567 1.00 29.44 76 GLU A N 1
ATOM 540 C CA . GLU A 1 76 ? 43.971 13.537 51.921 1.00 31.97 76 GLU A CA 1
ATOM 541 C C . GLU A 1 76 ? 43.875 14.289 53.247 1.00 34.70 76 GLU A C 1
ATOM 542 O O . GLU A 1 76 ? 43.025 15.169 53.419 1.00 29.53 76 GLU A O 1
ATOM 548 N N . GLN A 1 77 ? 44.748 13.940 54.186 1.00 30.37 77 GLN A N 1
ATOM 549 C CA . GLN A 1 77 ? 44.742 14.593 55.486 1.00 34.81 77 GLN A CA 1
ATOM 550 C C . GLN A 1 77 ? 45.313 16.010 55.457 1.00 32.97 77 GLN A C 1
ATOM 551 O O . GLN A 1 77 ? 44.775 16.904 56.109 1.00 32.15 77 GLN A O 1
ATOM 560 N N . VAL A 1 78 ? 46.391 16.228 54.709 1.00 28.17 78 VAL A N 1
ATOM 561 C CA . VAL A 1 78 ? 46.951 17.573 54.656 1.00 34.39 78 VAL A CA 1
ATOM 562 C C . VAL A 1 78 ? 45.958 18.498 53.959 1.00 28.82 78 VAL A C 1
ATOM 563 O O . VAL A 1 78 ? 45.890 19.685 54.258 1.00 32.22 78 VAL A O 1
ATOM 567 N N . ILE A 1 79 ? 45.176 17.952 53.033 1.00 26.50 79 ILE A N 1
ATOM 568 C CA . ILE A 1 79 ? 44.190 18.760 52.332 1.00 23.13 79 ILE A CA 1
ATOM 569 C C . ILE A 1 79 ? 43.150 19.347 53.295 1.00 27.17 79 ILE A C 1
ATOM 570 O O . ILE A 1 79 ? 42.687 20.466 53.087 1.00 21.82 79 ILE A O 1
ATOM 575 N N . THR A 1 80 ? 42.778 18.608 54.341 1.00 22.17 80 THR A N 1
ATOM 576 C CA . THR A 1 80 ? 41.802 19.138 55.294 1.00 25.84 80 THR A CA 1
ATOM 577 C C . THR A 1 80 ? 42.391 20.353 56.015 1.00 22.89 80 THR A C 1
ATOM 578 O O . THR A 1 80 ? 41.672 21.299 56.353 1.00 21.44 80 THR A O 1
ATOM 582 N N . ILE A 1 81 ? 43.701 20.333 56.242 1.00 19.00 81 ILE A N 1
ATOM 583 C CA . ILE A 1 81 ? 44.375 21.455 56.898 1.00 22.08 81 ILE A CA 1
ATOM 584 C C . ILE A 1 81 ? 44.381 22.681 55.979 1.00 23.04 81 ILE A C 1
ATOM 585 O O . ILE A 1 81 ? 44.147 23.811 56.420 1.00 19.67 81 ILE A O 1
ATOM 590 N N . LEU A 1 82 ? 44.662 22.458 54.700 1.00 20.58 82 LEU A N 1
ATOM 591 C CA . LEU A 1 82 ? 44.687 23.561 53.751 1.00 19.21 82 LEU A CA 1
ATOM 592 C C . LEU A 1 82 ? 43.298 24.179 53.605 1.00 18.67 82 LEU A C 1
ATOM 593 O O . LEU A 1 82 ? 43.161 25.389 53.454 1.00 19.39 82 LEU A O 1
ATOM 598 N N . GLN A 1 83 ? 42.270 23.339 53.639 1.00 19.01 83 GLN A N 1
ATOM 599 C CA . GLN A 1 83 ? 40.893 23.807 53.511 1.00 22.92 83 GLN A CA 1
ATOM 600 C C . GLN A 1 83 ? 40.509 24.719 54.669 1.00 22.30 83 GLN A C 1
ATOM 601 O O . GLN A 1 83 ? 39.844 25.738 54.476 1.00 21.38 83 GLN A O 1
ATOM 607 N N . ILE A 1 84 ? 40.921 24.353 55.876 1.00 16.81 84 ILE A N 1
ATOM 608 C CA . ILE A 1 84 ? 40.620 25.181 57.036 1.00 17.12 84 ILE A CA 1
ATOM 609 C C . ILE A 1 84 ? 41.435 26.477 56.962 1.00 20.76 84 ILE A C 1
ATOM 610 O O . ILE A 1 84 ? 40.934 27.559 57.275 1.00 20.35 84 ILE A O 1
ATOM 615 N N . ALA A 1 85 ? 42.690 26.372 56.543 1.00 17.41 85 ALA A N 1
ATOM 616 C CA . ALA A 1 85 ? 43.529 27.566 56.422 1.00 16.80 85 ALA A CA 1
ATOM 617 C C . ALA A 1 85 ? 42.907 28.531 55.394 1.00 19.13 85 ALA A C 1
ATOM 618 O O . ALA A 1 85 ? 42.982 29.751 55.549 1.00 19.18 85 ALA A O 1
ATOM 620 N N . ASN A 1 86 ? 42.293 27.982 54.347 1.00 18.01 86 ASN A N 1
ATOM 621 C CA . ASN A 1 86 ? 41.660 28.810 53.320 1.00 18.98 86 ASN A CA 1
ATOM 622 C C . ASN A 1 86 ? 40.473 29.571 53.924 1.00 19.45 86 ASN A C 1
ATOM 623 O O . ASN A 1 86 ? 40.224 30.725 53.580 1.00 19.48 86 ASN A O 1
ATOM 628 N N . ALA A 1 87 ? 39.737 28.917 54.815 1.00 18.00 87 ALA A N 1
ATOM 629 C CA . ALA A 1 87 ? 38.597 29.559 55.471 1.00 17.72 87 ALA A CA 1
ATOM 630 C C . ALA A 1 87 ? 39.104 30.676 56.392 1.00 19.42 87 ALA A C 1
ATOM 631 O O . ALA A 1 87 ? 38.489 31.734 56.513 1.00 17.46 87 ALA A O 1
ATOM 633 N N . ILE A 1 88 ? 40.224 30.425 57.056 1.00 18.13 88 ILE A N 1
ATOM 634 C CA . ILE A 1 88 ? 40.816 31.412 57.947 1.00 20.04 88 ILE A CA 1
ATOM 635 C C . ILE A 1 88 ? 41.247 32.632 57.132 1.00 21.87 88 ILE A C 1
ATOM 636 O O . ILE A 1 88 ? 41.081 33.778 57.566 1.00 20.50 88 ILE A O 1
ATOM 641 N N . GLU A 1 89 ? 41.801 32.378 55.950 1.00 15.18 89 GLU A N 1
ATOM 642 C CA . GLU A 1 89 ? 42.215 33.454 55.055 1.00 19.92 89 GLU A CA 1
ATOM 643 C C . GLU A 1 89 ? 41.005 34.293 54.643 1.00 18.96 89 GLU A C 1
ATOM 644 O O . GLU A 1 89 ? 41.113 35.507 54.513 1.00 17.10 89 GLU A O 1
ATOM 650 N N . ASP A 1 90 ? 39.858 33.647 54.427 1.00 17.91 90 ASP A N 1
ATOM 651 C CA . ASP A 1 90 ? 38.641 34.379 54.045 1.00 14.60 90 ASP A CA 1
ATOM 652 C C . ASP A 1 90 ? 38.214 35.299 55.183 1.00 14.90 90 ASP A C 1
ATOM 653 O O . ASP A 1 90 ? 37.746 36.416 54.953 1.00 16.66 90 ASP A O 1
ATOM 658 N N . ILE A 1 91 ? 38.364 34.827 56.416 1.00 13.17 91 ILE A N 1
ATOM 659 C CA . ILE A 1 91 ? 37.979 35.640 57.563 1.00 13.84 91 ILE A CA 1
ATOM 660 C C . ILE A 1 91 ? 38.988 36.772 57.718 1.00 19.28 91 ILE A C 1
ATOM 661 O O . ILE A 1 91 ? 38.629 37.910 58.007 1.00 15.62 91 ILE A O 1
ATOM 666 N N . SER A 1 92 ? 40.258 36.454 57.517 1.00 12.94 92 SER A N 1
ATOM 667 C CA . SER A 1 92 ? 41.315 37.458 57.606 1.00 14.56 92 SER A CA 1
ATOM 668 C C . SER A 1 92 ? 41.052 38.601 56.619 1.00 16.56 92 SER A C 1
ATOM 669 O O . SER A 1 92 ? 41.175 39.782 56.959 1.00 19.75 92 SER A O 1
ATOM 672 N N . ASN A 1 93 ? 40.702 38.242 55.390 1.00 16.98 93 ASN A N 1
ATOM 673 C CA . ASN A 1 93 ? 40.436 39.242 54.364 1.00 17.68 93 ASN A CA 1
ATOM 674 C C . ASN A 1 93 ? 39.208 40.086 54.685 1.00 15.50 93 ASN A C 1
ATOM 675 O O . ASN A 1 93 ? 39.177 41.279 54.392 1.00 18.44 93 ASN A O 1
ATOM 680 N N . ALA A 1 94 ? 38.199 39.468 55.288 1.00 14.74 94 ALA A N 1
ATOM 681 C CA . ALA A 1 94 ? 36.990 40.190 55.667 1.00 16.87 94 ALA A CA 1
ATOM 682 C C . ALA A 1 94 ? 37.323 41.227 56.741 1.00 15.67 94 ALA A C 1
ATOM 683 O O . ALA A 1 94 ? 36.807 42.345 56.714 1.00 16.85 94 ALA A O 1
ATOM 685 N N . ALA A 1 95 ? 38.173 40.852 57.696 1.00 13.95 95 ALA A N 1
ATOM 686 C CA . ALA A 1 95 ? 38.570 41.769 58.762 1.00 17.33 95 ALA A CA 1
ATOM 687 C C . ALA A 1 95 ? 39.329 42.927 58.134 1.00 16.53 95 ALA A C 1
ATOM 688 O O . ALA A 1 95 ? 39.206 44.078 58.565 1.00 18.20 95 ALA A O 1
ATOM 690 N N . GLY A 1 96 ? 40.121 42.612 57.115 1.00 16.18 96 GLY A N 1
ATOM 691 C CA . GLY A 1 96 ? 40.881 43.646 56.428 1.00 14.80 96 GLY A CA 1
ATOM 692 C C . GLY A 1 96 ? 39.950 44.616 55.713 1.00 18.57 96 GLY A C 1
ATOM 693 O O . GLY A 1 96 ? 40.248 45.807 55.603 1.00 23.15 96 GLY A O 1
ATOM 694 N N . ASP A 1 97 ? 38.822 44.116 55.218 1.00 21.61 97 ASP A N 1
ATOM 695 C CA . ASP A 1 97 ? 37.861 44.973 54.523 1.00 21.95 97 ASP A CA 1
ATOM 696 C C . ASP A 1 97 ? 37.247 45.975 55.500 1.00 20.13 97 ASP A C 1
ATOM 697 O O . ASP A 1 97 ? 36.967 47.116 55.129 1.00 22.06 97 ASP A O 1
ATOM 702 N N . LEU A 1 98 ? 37.028 45.556 56.745 1.00 16.61 98 LEU A N 1
ATOM 703 C CA . LEU A 1 98 ? 36.478 46.469 57.743 1.00 19.47 98 LEU A CA 1
ATOM 704 C C . LEU A 1 98 ? 37.519 47.541 58.074 1.00 17.79 98 LEU A C 1
ATOM 705 O O . LEU A 1 98 ? 37.204 48.725 58.143 1.00 20.67 98 LEU A O 1
ATOM 710 N N . ALA A 1 99 ? 38.764 47.127 58.270 1.00 20.23 99 ALA A N 1
ATOM 711 C CA . ALA A 1 99 ? 39.822 48.081 58.598 1.00 20.01 99 ALA A CA 1
ATOM 712 C C . ALA A 1 99 ? 40.002 49.116 57.490 1.00 21.48 99 ALA A C 1
ATOM 713 O O . ALA A 1 99 ? 40.223 50.300 57.756 1.00 25.53 99 ALA A O 1
ATOM 715 N N . LYS A 1 100 ? 39.918 48.663 56.246 1.00 21.03 100 LYS A N 1
ATOM 716 C CA . LYS A 1 100 ? 40.078 49.542 55.101 1.00 26.02 100 LYS A CA 1
ATOM 717 C C . LYS A 1 100 ? 39.058 50.678 5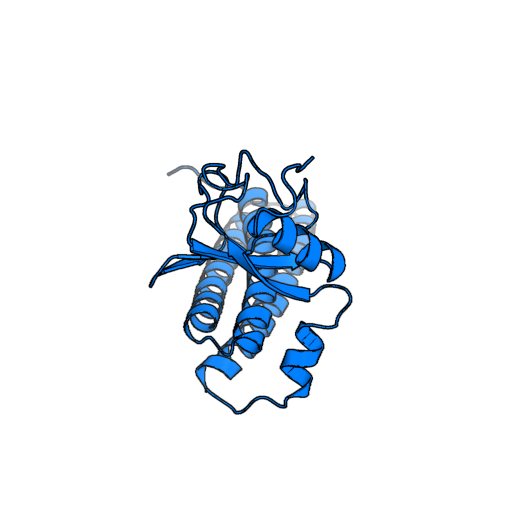5.144 1.00 26.48 100 LYS A C 1
ATOM 718 O O . LYS A 1 100 ? 39.353 51.793 54.714 1.00 26.73 100 LYS A O 1
ATOM 724 N N . MET A 1 101 ? 37.867 50.394 55.667 1.00 25.66 101 MET A N 1
ATOM 725 C CA . MET A 1 101 ? 36.804 51.401 55.770 1.00 26.09 101 MET A CA 1
ATOM 726 C C . MET A 1 101 ? 37.236 52.548 56.673 1.00 30.92 101 MET A C 1
ATOM 727 O O . MET A 1 101 ? 36.917 53.716 56.426 1.00 30.60 101 MET A O 1
ATOM 732 N N . VAL A 1 102 ? 37.952 52.197 57.736 1.00 26.28 102 VAL A N 1
ATOM 733 C CA . VAL A 1 102 ? 38.434 53.171 58.698 1.00 23.25 102 VAL A CA 1
ATOM 734 C C . VAL A 1 102 ? 39.577 53.983 58.100 1.00 27.92 102 VAL A C 1
ATOM 735 O O . VAL A 1 102 ? 39.651 55.197 58.288 1.00 29.08 102 VAL A O 1
ATOM 739 N N . LEU A 1 103 ? 40.465 53.312 57.376 1.00 29.13 103 LEU A N 1
ATOM 740 C CA . LEU A 1 103 ? 41.596 53.992 56.761 1.00 34.06 103 LEU A CA 1
ATOM 741 C C . LEU A 1 103 ? 41.123 54.977 55.697 1.00 3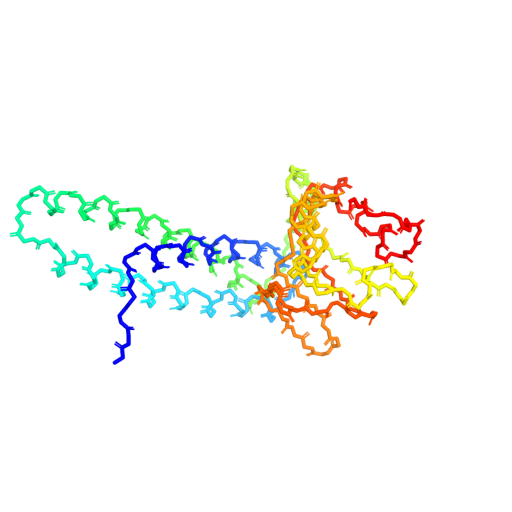5.18 103 LEU A C 1
ATOM 742 O O . LEU A 1 103 ? 41.730 56.030 55.506 1.00 37.80 103 LEU A O 1
ATOM 747 N N . GLU A 1 104 ? 40.035 54.635 55.015 1.00 33.64 104 GLU A N 1
ATOM 748 C CA . GLU A 1 104 ? 39.472 55.503 53.985 1.00 38.12 104 GLU A CA 1
ATOM 749 C C . GLU A 1 104 ? 38.816 56.708 54.650 1.00 37.37 104 GLU A C 1
ATOM 750 O O . GLU A 1 104 ? 38.530 57.712 53.999 1.00 39.42 104 GLU A O 1
ATOM 756 N N . GLY A 1 105 ? 38.571 56.591 55.953 1.00 38.76 105 GLY A N 1
ATOM 757 C CA . GLY A 1 105 ? 37.966 57.673 56.709 1.00 36.26 105 GLY A CA 1
ATOM 758 C C . GLY A 1 105 ? 36.522 57.978 56.374 1.00 37.35 105 GLY A C 1
ATOM 759 O O . GLY A 1 105 ? 36.085 59.122 56.495 1.00 41.14 105 GLY A O 1
ATOM 760 N N . VAL A 1 106 ? 35.769 56.964 55.963 1.00 36.02 106 VAL A N 1
ATOM 761 C CA . VAL A 1 106 ? 34.369 57.170 55.621 1.00 36.26 106 VAL A CA 1
ATOM 762 C C . VAL A 1 106 ? 33.554 57.478 56.873 1.00 36.03 106 VAL A C 1
ATOM 763 O O . VAL A 1 106 ? 33.916 57.071 57.975 1.00 29.22 106 VAL A O 1
ATOM 767 N N . GLU A 1 107 ? 32.464 58.217 56.696 1.00 34.99 107 GLU A N 1
ATOM 768 C CA . GLU A 1 107 ? 31.583 58.562 57.803 1.00 36.54 107 GLU A CA 1
ATOM 769 C C . GLU A 1 107 ? 30.700 57.353 58.105 1.00 32.95 107 GLU A C 1
ATOM 770 O O . GLU A 1 107 ? 29.810 57.013 57.324 1.00 31.08 107 GLU A O 1
ATOM 776 N N . LEU A 1 108 ? 30.950 56.710 59.241 1.00 30.05 108 LEU A N 1
ATOM 777 C CA . LEU A 1 108 ? 30.196 55.525 59.642 1.00 29.84 108 LEU A CA 1
ATOM 778 C C . LEU A 1 108 ? 28.787 55.822 60.129 1.00 32.93 108 LEU A C 1
ATOM 779 O O . LEU A 1 108 ? 28.565 56.773 60.879 1.00 33.04 108 LEU A O 1
ATOM 784 N N . HIS A 1 109 ? 27.836 54.994 59.712 1.00 34.29 109 HIS A N 1
ATOM 785 C CA . HIS A 1 109 ? 26.459 55.160 60.154 1.00 34.09 109 HIS A CA 1
ATOM 786 C C . HIS A 1 109 ? 26.491 54.928 61.666 1.00 35.25 109 HIS A C 1
ATOM 787 O O . HIS A 1 109 ? 27.074 53.951 62.135 1.00 30.94 109 HIS A O 1
ATOM 794 N N . PRO A 1 110 ? 25.867 55.825 62.448 1.00 34.57 110 PRO A N 1
ATOM 795 C CA . PRO A 1 110 ? 25.829 55.726 63.912 1.00 30.43 110 PRO A CA 1
ATOM 796 C C . PRO A 1 110 ? 25.460 54.359 64.488 1.00 25.94 110 PRO A C 1
ATOM 797 O O . PRO A 1 110 ? 25.904 54.005 65.580 1.00 26.50 110 PRO A O 1
ATOM 801 N N . VAL A 1 111 ? 24.645 53.592 63.773 1.00 25.21 111 VAL A N 1
ATOM 802 C CA . VAL A 1 111 ? 24.255 52.289 64.284 1.00 23.81 111 VAL A CA 1
ATOM 803 C C . VAL A 1 111 ? 25.447 51.334 64.351 1.00 19.78 111 VAL A C 1
ATOM 804 O O . VAL A 1 111 ? 25.419 50.360 65.099 1.00 24.52 111 VAL A O 1
ATOM 808 N N . ILE A 1 112 ? 26.497 51.616 63.587 1.00 19.09 112 ILE A N 1
ATOM 809 C CA . ILE A 1 112 ? 27.665 50.732 63.599 1.00 21.68 112 ILE A CA 1
ATOM 810 C C . ILE A 1 112 ? 28.342 50.696 64.972 1.00 19.56 112 ILE A C 1
ATOM 811 O O . ILE A 1 112 ? 28.552 49.624 65.532 1.00 19.89 112 ILE A O 1
ATOM 816 N N . LYS A 1 113 ? 28.681 51.857 65.524 1.00 23.10 113 LYS A N 1
ATOM 817 C CA . LYS A 1 113 ? 29.317 51.883 66.838 1.00 20.59 113 LYS A CA 1
ATOM 818 C C . LYS A 1 113 ? 28.361 51.347 67.899 1.00 22.73 113 LYS A C 1
ATOM 819 O O . LYS A 1 113 ? 28.771 50.643 68.825 1.00 21.73 113 LYS A O 1
ATOM 825 N N . GLU A 1 114 ? 27.083 51.684 67.774 1.00 20.30 114 GLU A N 1
ATOM 826 C CA . GLU A 1 114 ? 26.098 51.201 68.733 1.00 22.87 114 GLU A CA 1
ATOM 827 C C . GLU A 1 114 ? 26.034 49.684 68.718 1.00 27.00 114 GLU A C 1
ATOM 828 O O . GLU A 1 114 ? 25.947 49.041 69.764 1.00 25.18 114 GLU A O 1
ATOM 834 N N . THR A 1 115 ? 26.064 49.115 67.519 1.00 23.11 115 THR A N 1
ATOM 835 C CA . THR A 1 115 ? 26.004 47.668 67.365 1.00 23.42 115 THR A CA 1
ATOM 836 C C . THR A 1 115 ? 27.197 47.009 68.052 1.00 21.93 115 THR A C 1
ATOM 837 O O . THR A 1 115 ? 27.055 46.006 68.754 1.00 20.12 115 THR A O 1
ATOM 841 N N . ILE A 1 116 ? 28.375 47.586 67.857 1.00 17.73 116 ILE A N 1
ATOM 842 C CA . ILE A 1 116 ? 29.596 47.043 68.447 1.00 19.49 116 ILE A CA 1
ATOM 843 C C . ILE A 1 116 ? 29.575 47.100 69.977 1.00 23.39 116 ILE A C 1
ATOM 844 O O . ILE A 1 116 ? 30.166 46.250 70.646 1.00 22.59 116 ILE A O 1
ATOM 849 N N . LEU A 1 117 ? 28.883 48.098 70.520 1.00 22.29 117 LEU A N 1
ATOM 850 C CA . LEU A 1 117 ? 28.780 48.279 71.968 1.00 22.48 117 LEU A CA 1
ATOM 851 C C . LEU A 1 117 ? 27.599 47.538 72.581 1.00 25.89 117 LEU A C 1
ATOM 852 O O . LEU A 1 117 ? 27.487 47.448 73.806 1.00 23.99 117 LEU A O 1
ATOM 857 N N A GLU A 1 118 ? 26.706 47.019 71.739 0.50 25.93 118 GLU A N 1
ATOM 858 N N B GLU A 1 118 ? 26.747 46.987 71.724 0.50 27.69 118 GLU A N 1
ATOM 859 C CA A GLU A 1 118 ? 25.505 46.351 72.238 0.50 23.07 118 GLU A CA 1
ATOM 860 C CA B GLU A 1 118 ? 25.594 46.230 72.178 0.50 26.61 118 GLU A CA 1
ATOM 861 C C A GLU A 1 118 ? 25.245 44.893 71.860 0.50 26.54 118 GLU A C 1
ATOM 862 C C B GLU A 1 118 ? 25.726 44.802 71.662 0.50 29.29 118 GLU A C 1
ATOM 863 O O A GLU A 1 118 ? 24.139 44.394 72.073 0.50 25.97 118 GLU A O 1
ATOM 864 O O B GLU A 1 118 ? 26.731 44.449 71.041 0.50 24.45 118 GLU A O 1
ATOM 875 N N A GLY A 1 119 ? 26.241 44.204 71.312 0.50 26.23 119 GLY A N 1
ATOM 876 N N B GLY A 1 119 ? 24.718 43.979 71.919 0.50 30.88 119 GLY A N 1
ATOM 877 C CA A GLY A 1 119 ? 26.037 42.810 70.951 0.50 24.81 119 GLY A CA 1
ATOM 878 C CA B GLY A 1 119 ? 24.783 42.603 71.471 0.50 31.09 119 GLY A CA 1
ATOM 879 C C A GLY A 1 119 ? 26.289 41.901 72.141 0.50 26.68 119 GLY A C 1
ATOM 880 C C B GLY A 1 119 ? 25.355 41.721 72.562 0.50 34.63 119 GLY A C 1
ATOM 881 O O A GLY A 1 119 ? 26.647 42.379 73.221 0.50 18.60 119 GLY A O 1
ATOM 882 O O B GLY A 1 119 ? 25.415 42.125 73.725 0.50 32.71 119 GLY A O 1
ATOM 883 N N A GLU A 1 120 ? 26.096 40.596 71.961 0.50 24.24 120 GLU A N 1
ATOM 884 N N B GLU A 1 120 ? 25.791 40.521 72.193 0.50 32.48 120 GLU A N 1
ATOM 885 C CA A GLU A 1 120 ? 26.332 39.650 73.049 0.50 31.23 120 GLU A CA 1
ATOM 886 C CA B GLU A 1 120 ? 26.343 39.585 73.166 0.50 36.01 120 GLU A CA 1
ATOM 887 C C A GLU A 1 120 ? 27.767 39.834 73.521 0.50 31.35 120 GLU A C 1
ATOM 888 C C B GLU A 1 120 ? 27.797 39.831 73.549 0.50 34.57 120 GLU A C 1
ATOM 889 O O A GLU A 1 120 ? 28.048 39.827 74.717 0.50 32.68 120 GLU A O 1
ATOM 890 O O B GLU A 1 120 ? 28.126 39.864 74.730 0.50 36.64 120 GLU A O 1
ATOM 901 N N . GLU A 1 121 ? 28.666 39.997 72.557 1.00 32.97 121 GLU A N 1
ATOM 902 C CA . GLU A 1 121 ? 30.084 40.218 72.824 1.00 31.70 121 GLU A CA 1
ATOM 903 C C . GLU A 1 121 ? 30.393 41.640 72.371 1.00 31.44 121 GLU A C 1
ATOM 904 O O . GLU A 1 121 ? 30.023 42.031 71.262 1.00 26.72 121 GLU A O 1
ATOM 910 N N . ILE A 1 122 ? 31.069 42.420 73.210 1.00 23.26 122 ILE A N 1
ATOM 911 C CA . ILE A 1 122 ? 31.369 43.793 72.831 1.00 24.77 122 ILE A CA 1
ATOM 912 C C . ILE A 1 122 ? 32.840 44.154 72.976 1.00 23.00 122 ILE A C 1
ATOM 913 O O . ILE A 1 122 ? 33.639 43.376 73.490 1.00 25.79 122 ILE A O 1
ATOM 918 N N . ILE A 1 123 ? 33.179 45.344 72.497 1.00 23.25 123 ILE A N 1
ATOM 919 C CA . ILE A 1 123 ? 34.532 45.869 72.599 1.00 22.54 123 ILE A CA 1
ATOM 920 C C . ILE A 1 123 ? 34.399 47.050 73.545 1.00 25.46 123 ILE A C 1
ATOM 921 O O . ILE A 1 123 ? 33.457 47.835 73.439 1.00 25.61 123 ILE A O 1
ATOM 926 N N . GLY A 1 124 ? 35.326 47.173 74.482 1.00 22.92 124 GLY A N 1
ATOM 927 C CA . GLY A 1 124 ? 35.246 48.275 75.415 1.00 23.78 124 GLY A CA 1
ATOM 928 C C . GLY A 1 124 ? 36.613 48.822 75.750 1.00 25.74 124 GLY A C 1
ATOM 929 O O . GLY A 1 124 ? 37.618 48.120 75.644 1.00 23.10 124 GLY A O 1
ATOM 930 N N . LYS A 1 125 ? 36.633 50.085 76.153 1.00 22.78 125 LYS A N 1
ATOM 931 C CA . LYS A 1 125 ? 37.850 50.788 76.521 1.00 23.06 125 LYS A CA 1
ATOM 932 C C . LYS A 1 125 ? 37.849 50.936 78.041 1.00 26.88 125 LYS A C 1
ATOM 933 O O . LYS A 1 125 ? 36.894 51.461 78.617 1.00 29.68 125 LYS A O 1
ATOM 939 N N . ILE A 1 126 ? 38.920 50.478 78.684 1.00 22.21 126 ILE A N 1
ATOM 940 C CA . ILE A 1 126 ? 39.023 50.535 80.139 1.00 23.24 126 ILE A CA 1
ATOM 941 C C . ILE A 1 126 ? 40.225 51.334 80.637 1.00 24.75 126 ILE A C 1
ATOM 942 O O . ILE A 1 126 ? 41.367 50.945 80.421 1.00 20.77 126 ILE A O 1
ATOM 947 N N . GLN A 1 127 ? 39.957 52.443 81.317 1.00 22.26 127 GLN A N 1
ATOM 948 C CA . GLN A 1 127 ? 41.028 53.280 81.856 1.00 24.51 127 GLN A CA 1
ATOM 949 C C . GLN A 1 127 ? 41.514 52.715 83.191 1.00 27.28 127 GLN A C 1
ATOM 950 O O . GLN A 1 127 ? 40.713 52.455 84.087 1.00 28.36 127 GLN A O 1
ATOM 956 N N . VAL A 1 128 ? 42.823 52.526 83.329 1.00 24.10 128 VAL A N 1
ATOM 957 C CA . VAL A 1 128 ? 43.360 52.008 84.579 1.00 19.90 128 VAL A CA 1
ATOM 958 C C . VAL A 1 128 ? 43.829 53.175 85.457 1.00 24.60 128 VAL A C 1
ATOM 959 O O . VAL A 1 128 ? 44.611 54.019 85.013 1.00 21.06 128 VAL A O 1
ATOM 963 N N . TYR A 1 129 ? 43.331 53.230 86.690 1.00 25.15 129 TYR A N 1
ATOM 964 C CA . TYR A 1 129 ? 43.706 54.291 87.623 1.00 28.29 129 TYR A CA 1
ATOM 965 C C . TYR A 1 129 ? 44.800 53.834 88.584 1.00 29.82 129 TYR A C 1
ATOM 966 O O . TYR A 1 129 ? 44.960 52.640 88.830 1.00 26.10 129 TYR A O 1
ATOM 975 N N . PRO A 1 130 ? 45.568 54.787 89.145 1.00 31.14 130 PRO A N 1
ATOM 976 C CA . PRO A 1 130 ? 46.658 54.486 90.081 1.00 32.59 130 PRO A CA 1
ATOM 977 C C . PRO A 1 130 ? 46.301 53.554 91.239 1.00 31.94 130 PRO A C 1
ATOM 978 O O . PRO A 1 130 ? 47.087 52.673 91.596 1.00 31.18 130 PRO A O 1
ATOM 982 N N . GLU A 1 131 ? 45.121 53.753 91.820 1.00 35.38 131 GLU A N 1
ATOM 983 C CA . GLU A 1 131 ? 44.678 52.949 92.956 1.00 38.90 131 GLU A CA 1
ATOM 984 C C . GLU A 1 131 ? 44.151 51.559 92.619 1.00 40.16 131 GLU A C 1
ATOM 985 O O . GLU A 1 131 ? 43.773 50.809 93.519 1.00 35.18 131 GLU A O 1
ATOM 991 N N . SER A 1 132 ? 44.124 51.208 91.338 1.00 37.50 132 SER A N 1
ATOM 992 C CA . SER A 1 132 ? 43.632 49.890 90.949 1.00 35.87 132 SER A CA 1
ATOM 993 C C . SER A 1 132 ? 44.606 48.797 91.364 1.00 33.18 132 SER A C 1
ATOM 994 O O . SER A 1 132 ? 45.817 48.934 91.199 1.00 33.10 132 SER A O 1
ATOM 997 N N . VAL A 1 133 ? 44.067 47.701 91.884 1.00 34.03 133 VAL A N 1
ATOM 998 C CA . VAL A 1 133 ? 44.884 46.580 92.332 1.00 36.47 133 VAL A CA 1
ATOM 999 C C . VAL A 1 133 ? 45.610 45.855 91.199 1.00 37.53 133 VAL A C 1
ATOM 1000 O O . VAL A 1 133 ? 46.531 45.075 91.446 1.00 35.00 133 VAL A O 1
ATOM 1004 N N . ILE A 1 134 ? 45.210 46.105 89.955 1.00 35.51 134 ILE A N 1
ATOM 1005 C CA . ILE A 1 134 ? 45.854 45.429 88.834 1.00 27.62 134 ILE A CA 1
ATOM 1006 C C . ILE A 1 134 ? 47.136 46.116 88.370 1.00 30.11 134 ILE A C 1
ATOM 1007 O O . ILE A 1 134 ? 47.903 45.555 87.586 1.00 31.39 134 ILE A O 1
ATOM 1012 N N . VAL A 1 135 ? 47.376 47.328 88.859 1.00 30.74 135 VAL A N 1
ATOM 1013 C CA . VAL A 1 135 ? 48.587 48.047 88.489 1.00 27.72 135 VAL A CA 1
ATOM 1014 C C . VAL A 1 135 ? 49.792 47.271 89.013 1.00 33.66 135 VAL A C 1
ATOM 1015 O O . VAL A 1 135 ? 49.804 46.834 90.164 1.00 38.71 135 VAL A O 1
ATOM 1019 N N . GLY A 1 136 ? 50.794 47.089 88.161 1.00 30.07 136 GLY A N 1
ATOM 1020 C CA . GLY A 1 136 ? 51.986 46.365 88.564 1.00 36.71 136 GLY A CA 1
ATOM 1021 C C . GLY A 1 136 ? 51.918 44.874 88.292 1.00 38.48 136 GLY A C 1
ATOM 1022 O O . GLY A 1 136 ? 52.924 44.171 88.392 1.00 37.47 136 GLY A O 1
ATOM 1023 N N . LYS A 1 137 ? 50.732 44.387 87.946 1.00 37.47 137 LYS A N 1
ATOM 1024 C CA . LYS A 1 137 ? 50.544 42.969 87.658 1.00 36.41 137 LYS A CA 1
ATOM 1025 C C . LYS A 1 137 ? 50.587 42.683 86.158 1.00 36.03 137 LYS A C 1
ATOM 1026 O O A LYS A 1 137 ? 49.794 43.247 85.403 0.50 31.64 137 LYS A O 1
ATOM 1027 O O B LYS A 1 137 ? 50.648 43.590 85.325 0.50 34.79 137 LYS A O 1
ATOM 1033 N N A THR A 1 138 ? 51.505 41.823 85.719 0.50 34.34 138 THR A N 1
ATOM 1034 N N B THR A 1 138 ? 50.560 41.395 85.841 0.50 31.16 138 THR A N 1
ATOM 1035 C CA A THR A 1 138 ? 51.625 41.491 84.295 0.50 30.73 138 THR A CA 1
ATOM 1036 C CA B THR A 1 138 ? 50.586 40.932 84.466 0.50 26.92 138 THR A CA 1
ATOM 1037 C C A THR A 1 138 ? 50.417 40.712 83.779 0.50 28.91 138 THR A C 1
ATOM 1038 C C B THR A 1 138 ? 49.220 40.341 84.148 0.50 22.24 138 THR A C 1
ATOM 1039 O O A THR A 1 138 ? 49.624 40.194 84.562 0.50 24.70 138 THR A O 1
ATOM 1040 O O B THR A 1 138 ? 48.442 40.030 85.052 0.50 21.27 138 THR A O 1
ATOM 1047 N N A LEU A 1 139 ? 50.280 40.626 82.458 0.50 25.31 139 LEU A N 1
ATOM 1048 N N B LEU A 1 139 ? 48.921 40.203 82.863 0.50 22.67 139 LEU A N 1
ATOM 1049 C CA A LEU A 1 139 ? 49.161 39.902 81.866 0.50 25.63 139 LEU A CA 1
ATOM 1050 C CA B LEU A 1 139 ? 47.647 39.639 82.452 0.50 24.13 139 LEU A CA 1
ATOM 1051 C C A LEU A 1 139 ? 49.260 38.414 82.163 0.50 23.27 139 LEU A C 1
ATOM 1052 C C B LEU A 1 139 ? 47.575 38.176 82.888 0.50 23.35 139 LEU A C 1
ATOM 1053 O O A LEU A 1 139 ? 48.253 37.765 82.438 0.50 24.30 139 LEU A O 1
ATOM 1054 O O B LEU A 1 139 ? 46.495 37.649 83.152 0.50 26.82 139 LEU A O 1
ATOM 1063 N N A GLY A 1 140 ? 50.473 37.874 82.107 0.50 19.70 140 GLY A N 1
ATOM 1064 N N B GLY A 1 140 ? 48.735 37.532 82.977 0.50 24.02 140 GLY A N 1
ATOM 1065 C CA A GLY A 1 140 ? 50.643 36.461 82.387 0.50 25.77 140 GLY A CA 1
ATOM 1066 C CA B GLY A 1 140 ? 48.787 36.139 83.386 0.50 25.01 140 GLY A CA 1
ATOM 1067 C C A GLY A 1 140 ? 50.138 36.115 83.774 0.50 26.06 140 GLY A C 1
ATOM 1068 C C B GLY A 1 140 ? 48.359 35.919 84.827 0.50 25.21 140 GLY A C 1
ATOM 1069 O O A GLY A 1 140 ? 49.361 35.178 83.953 0.50 28.14 140 GLY A O 1
ATOM 1070 O O B GLY A 1 140 ? 47.640 34.964 85.132 0.50 26.84 140 GLY A O 1
ATOM 1071 N N A GLU A 1 141 ? 50.577 36.889 84.759 0.50 23.93 141 GLU A N 1
ATOM 1072 N N B GLU A 1 141 ? 48.804 36.799 85.719 0.50 25.11 141 GLU A N 1
ATOM 1073 C CA A GLU A 1 141 ? 50.185 36.677 86.146 0.50 27.87 141 GLU A CA 1
ATOM 1074 C CA B GLU A 1 141 ? 48.460 36.703 87.135 0.50 24.09 141 GLU A CA 1
ATOM 1075 C C A GLU A 1 141 ? 48.694 36.924 86.359 0.50 25.90 141 GLU A C 1
ATOM 1076 C C B GLU A 1 141 ? 46.988 37.037 87.348 0.50 24.02 141 GLU A C 1
ATOM 1077 O O A GLU A 1 141 ? 48.041 36.224 87.135 0.50 22.62 141 GLU A O 1
ATOM 1078 O O B GLU A 1 141 ? 46.308 36.431 88.182 0.50 21.51 141 GLU A O 1
ATOM 1089 N N A LEU A 1 142 ? 48.158 37.918 85.659 0.5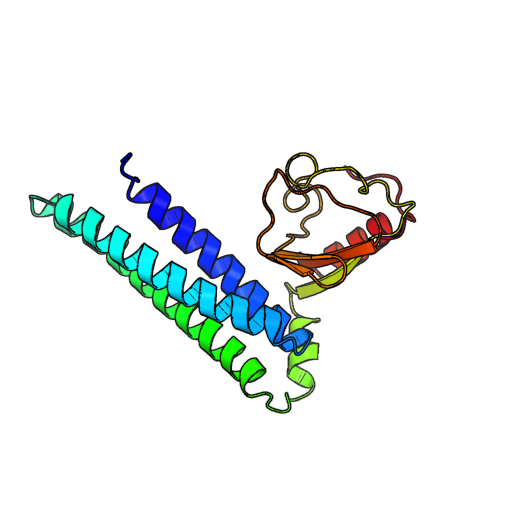0 25.45 142 LEU A N 1
ATOM 1090 N N B LEU A 1 142 ? 46.508 38.007 86.580 0.50 20.88 142 LEU A N 1
ATOM 1091 C CA A LEU A 1 142 ? 46.749 38.267 85.776 0.50 22.21 142 LEU A CA 1
ATOM 1092 C CA B LEU A 1 142 ? 45.131 38.466 86.680 0.50 22.63 142 LEU A CA 1
ATOM 1093 C C A LEU A 1 142 ? 45.816 37.329 85.020 0.50 26.11 142 LEU A C 1
ATOM 1094 C C B LEU A 1 142 ? 44.078 37.484 86.169 0.50 19.07 142 LEU A C 1
ATOM 1095 O O A LEU A 1 142 ? 44.820 36.859 85.573 0.50 24.04 142 LEU A O 1
ATOM 1096 O O B LEU A 1 142 ? 43.035 37.316 86.800 0.50 27.58 142 LEU A O 1
ATOM 1105 N N A ASP A 1 143 ? 46.149 37.059 83.759 0.50 24.57 143 ASP A N 1
ATOM 1106 N N B ASP A 1 143 ? 44.347 36.833 85.040 0.50 24.73 143 ASP A N 1
ATOM 1107 C CA A ASP A 1 143 ? 45.329 36.212 82.897 0.50 26.35 143 ASP A CA 1
ATOM 1108 C CA B ASP A 1 143 ? 43.383 35.898 84.463 0.50 21.36 143 ASP A CA 1
ATOM 1109 C C A ASP A 1 143 ? 43.883 36.673 83.038 0.50 18.80 143 ASP A C 1
ATOM 1110 C C B ASP A 1 143 ? 42.047 36.626 84.363 0.50 18.01 143 ASP A C 1
ATOM 1111 O O A ASP A 1 143 ? 43.035 35.959 83.574 0.50 24.68 143 ASP A O 1
ATOM 1112 O O B ASP A 1 143 ? 41.015 36.130 84.816 0.50 22.39 143 ASP A O 1
ATOM 1121 N N A LEU A 1 144 ? 43.620 37.883 82.555 0.50 18.09 144 LEU A N 1
ATOM 1122 N N B LEU A 1 144 ? 42.085 37.815 83.771 0.50 16.31 144 LEU A N 1
ATOM 1123 C CA A LEU A 1 144 ? 42.293 38.483 82.626 0.50 15.20 144 LEU A CA 1
ATOM 1124 C CA B LEU A 1 144 ? 40.901 38.647 83.616 0.50 13.65 144 LEU A CA 1
ATOM 1125 C C A LEU A 1 144 ? 41.235 37.707 81.851 0.50 15.98 144 LEU A C 1
ATOM 1126 C C B LEU A 1 144 ? 39.742 37.961 82.911 0.50 16.93 144 LEU A C 1
ATOM 1127 O O A LEU A 1 144 ? 40.063 37.705 82.221 0.50 19.07 144 LEU A O 1
ATOM 1128 O O B LEU A 1 144 ? 38.584 38.297 83.147 0.50 14.21 144 LEU A O 1
ATOM 1137 N N A ALA A 1 145 ? 41.651 37.057 80.773 0.50 14.47 145 ALA A N 1
ATOM 1138 N N B ALA A 1 145 ? 40.047 37.004 82.043 0.50 20.57 145 ALA A N 1
ATOM 1139 C CA A ALA A 1 145 ? 40.725 36.287 79.954 0.50 20.13 145 ALA A CA 1
ATOM 1140 C CA B ALA A 1 145 ? 38.995 36.295 81.327 0.50 20.48 145 ALA A CA 1
ATOM 1141 C C A ALA A 1 145 ? 40.087 35.213 80.816 0.50 20.55 145 ALA A C 1
ATOM 1142 C C B ALA A 1 145 ? 38.121 35.507 82.299 0.50 21.11 145 ALA A C 1
ATOM 1143 O O A ALA A 1 145 ? 38.872 35.018 80.812 0.50 24.58 145 ALA A O 1
ATOM 1144 O O B ALA A 1 145 ? 36.895 35.613 82.272 0.50 27.71 145 ALA A O 1
ATOM 1147 N N A THR A 1 146 ? 40.937 34.522 81.560 0.50 15.99 146 THR A N 1
ATOM 1148 N N B THR A 1 146 ? 38.765 34.734 83.167 0.50 19.65 146 THR A N 1
ATOM 1149 C CA A THR A 1 146 ? 40.514 33.450 82.438 0.50 19.18 146 THR A CA 1
ATOM 1150 C CA B THR A 1 146 ? 38.070 33.906 84.148 0.50 19.46 146 THR A CA 1
ATOM 1151 C C A THR A 1 146 ? 39.792 33.931 83.689 0.50 16.61 146 THR A C 1
ATOM 1152 C C B THR A 1 146 ? 37.430 34.680 85.298 0.50 18.92 146 THR A C 1
ATOM 1153 O O A THR A 1 146 ? 38.707 33.451 84.016 0.50 17.26 146 THR A O 1
ATOM 1154 O O B THR A 1 146 ? 36.281 34.425 85.666 0.50 15.97 146 THR A O 1
ATOM 1161 N N A ASN A 1 147 ? 40.393 34.893 84.379 0.50 15.57 147 ASN A N 1
ATOM 1162 N N B ASN A 1 147 ? 38.173 35.627 85.860 0.50 21.00 147 ASN A N 1
ATOM 1163 C CA A ASN A 1 147 ? 39.839 35.387 85.630 0.50 17.43 147 ASN A CA 1
ATOM 1164 C CA B ASN A 1 147 ? 37.685 36.393 86.997 0.50 24.97 147 ASN A CA 1
ATOM 1165 C C A ASN A 1 147 ? 38.760 36.461 85.592 0.50 15.48 147 ASN A C 1
ATOM 1166 C C B ASN A 1 147 ? 36.825 37.621 86.705 0.50 18.02 147 ASN A C 1
ATOM 1167 O O A ASN A 1 147 ? 38.124 36.719 86.609 0.50 20.08 147 ASN A O 1
ATOM 1168 O O B ASN A 1 147 ? 36.083 38.065 87.578 0.50 20.33 147 ASN A O 1
ATOM 1177 N N A THR A 1 148 ? 38.540 37.094 84.447 0.50 15.62 148 THR A N 1
ATOM 1178 N N B THR A 1 148 ? 36.908 38.175 85.498 0.50 18.87 148 THR A N 1
ATOM 1179 C CA A THR A 1 148 ? 37.507 38.125 84.393 0.50 15.83 148 THR A CA 1
ATOM 1180 C CA B THR A 1 148 ? 36.080 39.337 85.171 0.50 18.78 148 THR A CA 1
ATOM 1181 C C A THR A 1 148 ? 36.559 37.971 83.210 0.50 17.65 148 THR A C 1
ATOM 1182 C C B THR A 1 148 ? 35.290 39.127 83.885 0.50 18.41 148 THR A C 1
ATOM 1183 O O A THR A 1 148 ? 35.509 38.617 83.159 0.50 19.18 148 THR A O 1
ATOM 1184 O O B THR A 1 148 ? 34.254 39.758 83.677 0.50 14.70 148 THR A O 1
ATOM 1191 N N A GLY A 1 149 ? 36.921 37.112 82.264 0.50 16.26 149 GLY A N 1
ATOM 1192 N N B GLY A 1 149 ? 35.790 38.245 83.024 0.50 22.69 149 GLY A N 1
ATOM 1193 C CA A GLY A 1 149 ? 36.080 36.923 81.097 0.50 19.08 149 GLY A CA 1
ATOM 1194 C CA B GLY A 1 149 ? 35.116 37.960 81.769 0.50 22.14 149 GLY A CA 1
ATOM 1195 C C A GLY A 1 149 ? 36.341 38.026 80.089 0.50 21.17 149 GLY A C 1
ATOM 1196 C C B GLY A 1 149 ? 35.578 38.810 80.599 0.50 23.19 149 GLY A C 1
ATOM 1197 O O A GLY A 1 149 ? 35.880 37.970 78.949 0.50 19.83 149 GLY A O 1
ATOM 1198 O O B GLY A 1 149 ? 34.829 39.008 79.640 0.50 15.89 149 GLY A O 1
ATOM 1199 N N A VAL A 1 150 ? 37.073 39.048 80.517 0.50 28.30 150 VAL A N 1
ATOM 1200 N N B VAL A 1 150 ? 36.811 39.304 80.658 0.50 25.63 150 VAL A N 1
ATOM 1201 C CA A VAL A 1 150 ? 37.411 40.154 79.631 0.50 29.89 150 VAL A CA 1
ATOM 1202 C CA B VAL A 1 150 ? 37.330 40.143 79.579 0.50 26.24 150 VAL A CA 1
ATOM 1203 C C A VAL A 1 150 ? 38.727 39.800 78.957 0.50 30.28 150 VAL A C 1
ATOM 1204 C C B VAL A 1 150 ? 38.649 39.688 78.960 0.50 27.97 150 VAL A C 1
ATOM 1205 O O A VAL A 1 150 ? 39.739 39.571 79.625 0.50 32.53 150 VAL A O 1
ATOM 1206 O O B VAL A 1 150 ? 39.584 39.300 79.664 0.50 31.58 150 VAL A O 1
ATOM 1213 N N . TRP A 1 151 ? 38.707 39.749 77.630 1.00 26.28 151 TRP A N 1
ATOM 1214 C CA . TRP A 1 151 ? 39.890 39.393 76.866 1.00 27.35 151 TRP A CA 1
ATOM 1215 C C . TRP A 1 151 ? 40.561 40.673 76.362 1.00 28.95 151 TRP A C 1
ATOM 1216 O O . TRP A 1 151 ? 39.953 41.443 75.622 1.00 28.45 151 TRP A O 1
ATOM 1227 N N . ILE A 1 152 ? 41.808 40.899 76.768 1.00 28.91 152 ILE A N 1
ATOM 1228 C CA . ILE A 1 152 ? 42.544 42.101 76.360 1.00 25.49 152 ILE A CA 1
ATOM 1229 C C . ILE A 1 152 ? 43.232 41.951 75.003 1.00 26.23 152 ILE A C 1
ATOM 1230 O O . ILE A 1 152 ? 44.193 41.197 74.867 1.00 24.52 152 ILE A O 1
ATOM 1235 N N . ILE A 1 153 ? 42.757 42.696 74.007 1.00 20.13 153 ILE A N 1
ATOM 1236 C CA . ILE A 1 153 ? 43.318 42.617 72.667 1.00 19.04 153 ILE A CA 1
ATOM 1237 C C . ILE A 1 153 ? 44.345 43.702 72.365 1.00 17.48 153 ILE A C 1
ATOM 1238 O O . ILE A 1 153 ? 45.098 43.610 71.397 1.00 19.25 153 ILE A O 1
ATOM 1243 N N . ALA A 1 154 ? 44.379 44.741 73.188 1.00 18.14 154 ALA A N 1
ATOM 1244 C CA . ALA A 1 154 ? 45.354 45.803 72.964 1.00 17.76 154 ALA A CA 1
ATOM 1245 C C . ALA A 1 154 ? 45.403 46.752 74.143 1.00 17.63 154 ALA A C 1
ATOM 1246 O O . ALA A 1 154 ? 44.512 46.759 74.981 1.00 16.28 154 ALA A O 1
ATOM 1248 N N . VAL A 1 155 ? 46.460 47.556 74.190 1.00 21.07 155 VAL A N 1
ATOM 1249 C CA . VAL A 1 155 ? 46.620 48.528 75.254 1.00 22.78 155 VAL A CA 1
ATOM 1250 C C . VAL A 1 155 ? 47.189 49.807 74.676 1.00 18.73 155 VAL A C 1
ATOM 1251 O O . VAL A 1 155 ? 48.138 49.775 73.896 1.00 21.47 155 VAL A O 1
ATOM 1255 N N . ARG A 1 156 ? 46.569 50.925 75.032 1.00 18.33 156 ARG A N 1
ATOM 1256 C CA . ARG A 1 156 ? 47.035 52.226 74.595 1.00 20.15 156 ARG A CA 1
ATOM 1257 C C . ARG A 1 156 ? 47.794 52.772 75.805 1.00 18.66 156 ARG A C 1
ATOM 1258 O O . ARG A 1 156 ? 47.241 52.904 76.902 1.00 18.87 156 ARG A O 1
ATOM 1266 N N . ARG A 1 157 ? 49.066 53.067 75.600 1.00 23.13 157 ARG A N 1
ATOM 1267 C CA . ARG A 1 157 ? 49.915 53.572 76.667 1.00 20.92 157 ARG A CA 1
ATOM 1268 C C . ARG A 1 157 ? 50.559 54.852 76.165 1.00 26.64 157 ARG A C 1
ATOM 1269 O O . ARG A 1 157 ? 51.557 54.819 75.452 1.00 27.32 157 ARG A O 1
ATOM 1277 N N . GLY A 1 158 ? 49.954 55.979 76.523 1.00 31.38 158 GLY A N 1
ATOM 1278 C CA . GLY A 1 158 ? 50.473 57.262 76.098 1.00 32.87 158 GLY A CA 1
ATOM 1279 C C . GLY A 1 158 ? 50.258 57.483 74.615 1.00 34.86 158 GLY A C 1
ATOM 1280 O O . GLY A 1 158 ? 49.123 57.566 74.144 1.00 37.34 158 GLY A O 1
ATOM 1281 N N . LYS A 1 159 ? 51.356 57.570 73.876 1.00 36.17 159 LYS A N 1
ATOM 1282 C CA . LYS A 1 159 ? 51.297 57.797 72.439 1.00 36.36 159 LYS A CA 1
ATOM 1283 C C . LYS A 1 159 ? 51.596 56.508 71.692 1.00 34.71 159 LYS A C 1
ATOM 1284 O O . LYS A 1 159 ? 51.861 56.531 70.493 1.00 34.77 159 LYS A O 1
ATOM 1290 N N . ARG A 1 160 ? 51.550 55.381 72.398 1.00 31.72 160 ARG A N 1
ATOM 1291 C CA . ARG A 1 160 ? 51.854 54.105 71.773 1.00 26.48 160 ARG A CA 1
ATOM 1292 C C . ARG A 1 160 ? 50.837 52.991 72.011 1.00 27.61 160 ARG A C 1
ATOM 1293 O O . ARG A 1 160 ? 50.157 52.956 73.036 1.00 24.22 160 ARG A O 1
ATOM 1301 N N . TRP A 1 161 ? 50.755 52.083 71.043 1.00 26.04 161 TRP A N 1
ATOM 1302 C CA . TRP A 1 161 ? 49.856 50.935 71.104 1.00 25.02 161 TRP A CA 1
ATOM 1303 C C . TRP A 1 161 ? 50.634 49.639 71.299 1.00 28.35 161 TRP A C 1
ATOM 1304 O O . TRP A 1 161 ? 51.730 49.470 70.767 1.00 32.02 161 TRP A O 1
ATOM 1315 N N . ILE A 1 162 ? 50.060 48.729 72.070 1.00 23.00 162 ILE A N 1
ATOM 1316 C CA . ILE A 1 162 ?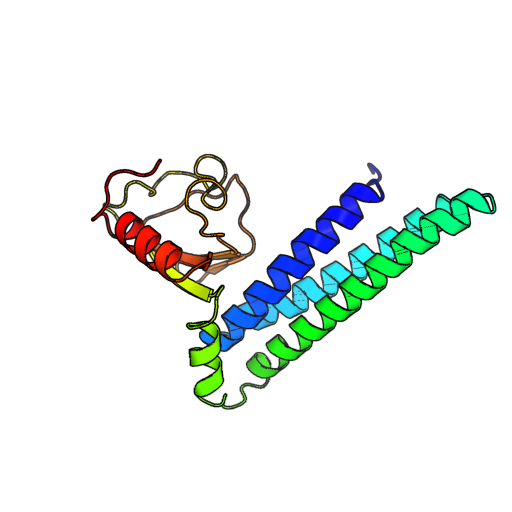 50.643 47.415 72.271 1.00 24.28 162 ILE A CA 1
ATOM 1317 C C . ILE A 1 162 ? 49.497 46.506 71.843 1.00 24.61 162 ILE A C 1
ATOM 1318 O O . ILE A 1 162 ? 48.492 46.401 72.539 1.00 23.90 162 ILE A O 1
ATOM 1323 N N . PHE A 1 163 ? 49.634 45.882 70.678 1.00 28.79 163 PHE A N 1
ATOM 1324 C CA . PHE A 1 163 ? 48.586 45.004 70.172 1.00 25.05 163 PHE A CA 1
ATOM 1325 C C . PHE A 1 163 ? 48.875 43.555 70.524 1.00 30.40 163 PHE A C 1
ATOM 1326 O O . PHE A 1 163 ? 50.016 43.105 70.424 1.00 30.52 163 PHE A O 1
ATOM 1334 N N . GLY A 1 164 ? 47.839 42.832 70.942 1.00 26.55 164 GLY A N 1
ATOM 1335 C CA . GLY A 1 164 ? 48.013 41.439 71.303 1.00 31.57 164 GLY A CA 1
ATOM 1336 C C . GLY A 1 164 ? 49.111 41.262 72.337 1.00 37.10 164 GLY A C 1
ATOM 1337 O O . GLY A 1 164 ? 50.035 40.472 72.130 1.00 35.43 164 GLY A O 1
ATOM 1338 N N . PRO A 1 165 ? 49.036 41.983 73.468 1.00 36.89 165 PRO A N 1
ATOM 1339 C CA . PRO A 1 165 ? 50.046 41.888 74.528 1.00 36.81 165 PRO A CA 1
ATOM 1340 C C . PRO A 1 165 ? 50.135 40.484 75.123 1.00 40.03 165 PRO A C 1
ATOM 1341 O O . PRO A 1 165 ? 49.117 39.844 75.381 1.00 38.42 165 PRO A O 1
ATOM 1345 N N A ASN A 1 166 ? 51.363 40.014 75.319 0.50 44.18 166 ASN A N 1
ATOM 1346 N N B ASN A 1 166 ? 51.357 40.019 75.365 0.50 45.69 166 ASN A N 1
ATOM 1347 C CA A ASN A 1 166 ? 51.609 38.684 75.864 0.50 47.01 166 ASN A CA 1
ATOM 1348 C CA B ASN A 1 166 ? 51.581 38.688 75.928 0.50 49.83 166 ASN A CA 1
ATOM 1349 C C A ASN A 1 166 ? 51.598 38.654 77.387 0.50 47.08 166 ASN A C 1
ATOM 1350 C C B ASN A 1 166 ? 51.262 38.594 77.420 0.50 51.86 166 ASN A C 1
ATOM 1351 O O A ASN A 1 166 ? 51.183 39.613 78.038 0.50 44.75 166 ASN A O 1
ATOM 1352 O O B ASN A 1 166 ? 50.717 39.525 78.014 0.50 49.50 166 ASN A O 1
ATOM 1361 N N A GLU A 1 167 ? 52.062 37.540 77.945 0.50 44.15 167 GLU A N 1
ATOM 1362 N N B GLU A 1 167 ? 51.609 37.456 78.018 0.50 51.86 167 GLU A N 1
ATOM 1363 C CA A GLU A 1 167 ? 52.104 37.359 79.389 0.50 41.60 167 GLU A CA 1
ATOM 1364 C CA B GLU A 1 167 ? 51.368 37.218 79.438 0.50 52.38 167 GLU A CA 1
ATOM 1365 C C A GLU A 1 167 ? 53.179 38.194 80.078 0.50 36.46 167 GLU A C 1
ATOM 1366 C C B GLU A 1 167 ? 52.326 38.011 80.322 0.50 49.37 167 GLU A C 1
ATOM 1367 O O A GLU A 1 167 ? 53.163 38.348 81.297 0.50 34.20 167 GLU A O 1
ATOM 1368 O O B GLU A 1 167 ? 52.073 38.192 81.512 0.50 49.48 167 GLU A O 1
ATOM 1379 N N A ASN A 1 168 ? 54.109 38.737 79.298 0.50 38.49 168 ASN A N 1
ATOM 1380 N N B ASN A 1 168 ? 53.425 38.477 79.735 0.50 48.94 168 ASN A N 1
ATOM 1381 C CA A ASN A 1 168 ? 55.183 39.553 79.856 0.50 40.12 168 ASN A CA 1
ATOM 1382 C CA B ASN A 1 168 ? 54.424 39.245 80.471 0.50 49.92 168 ASN A CA 1
ATOM 1383 C C A ASN A 1 168 ? 54.796 41.022 79.957 0.50 40.30 168 ASN A C 1
ATOM 1384 C C B ASN A 1 168 ? 54.014 40.702 80.663 0.50 46.08 168 ASN A C 1
ATOM 1385 O O A ASN A 1 168 ? 55.601 41.855 80.374 0.50 38.10 168 ASN A O 1
ATOM 1386 O O B ASN A 1 168 ? 54.121 41.233 81.768 0.50 42.23 168 ASN A O 1
ATOM 1395 N N . PHE A 1 169 ? 53.561 41.342 79.585 1.00 42.37 169 PHE A N 1
ATOM 1396 C CA . PHE A 1 169 ? 53.112 42.733 79.631 1.00 36.93 169 PHE A CA 1
ATOM 1397 C C . PHE A 1 169 ? 52.572 43.103 81.010 1.00 32.74 169 PHE A C 1
ATOM 1398 O O . PHE A 1 169 ? 51.635 42.479 81.501 1.00 26.10 169 PHE A O 1
ATOM 1406 N N . LYS A 1 170 ? 53.164 44.119 81.632 1.00 31.48 170 LYS A N 1
ATOM 1407 C CA . LYS A 1 170 ? 52.729 44.557 82.955 1.00 31.52 170 LYS A CA 1
ATOM 1408 C C . LYS A 1 170 ? 51.881 45.822 82.872 1.00 25.13 170 LYS A C 1
ATOM 1409 O O . LYS A 1 170 ? 52.277 46.807 82.254 1.00 30.21 170 LYS A O 1
ATOM 1415 N N . ILE A 1 171 ? 50.719 45.789 83.514 1.00 24.67 171 ILE A N 1
ATOM 1416 C CA . ILE A 1 171 ? 49.802 46.919 83.509 1.00 22.53 171 ILE A CA 1
ATOM 1417 C C . ILE A 1 171 ? 50.309 48.083 84.364 1.00 29.24 171 ILE A C 1
ATOM 1418 O O . ILE A 1 171 ? 50.852 47.880 85.456 1.00 27.29 171 ILE A O 1
ATOM 1423 N N . ARG A 1 172 ? 50.126 49.297 83.850 1.00 27.21 172 ARG A N 1
ATOM 1424 C CA . ARG A 1 172 ? 50.544 50.519 84.536 1.00 24.90 172 ARG A CA 1
ATOM 1425 C C . ARG A 1 172 ? 49.371 51.473 84.675 1.00 29.59 172 ARG A C 1
ATOM 1426 O O . ARG A 1 172 ? 48.430 51.443 83.877 1.00 21.49 172 ARG A O 1
ATOM 1434 N N . ALA A 1 173 ? 49.441 52.341 85.678 1.00 24.87 173 ALA A N 1
ATOM 1435 C CA . ALA A 1 173 ? 48.394 53.333 85.871 1.00 23.44 173 ALA A CA 1
ATOM 1436 C C . ALA A 1 173 ? 48.398 54.185 84.611 1.00 21.06 173 ALA A C 1
ATOM 1437 O O . ALA A 1 173 ? 49.460 54.484 84.058 1.00 25.05 173 ALA A O 1
ATOM 1439 N N . GLY A 1 174 ? 47.217 54.569 84.142 1.00 20.42 174 GLY A N 1
ATOM 1440 C CA . GLY A 1 174 ? 47.151 55.377 82.940 1.00 18.65 174 GLY A CA 1
ATOM 1441 C C . GLY A 1 174 ? 46.878 54.550 81.696 1.00 22.09 174 GLY A C 1
ATOM 1442 O O . GLY A 1 174 ? 46.360 55.066 80.712 1.00 21.62 174 GLY A O 1
ATOM 1443 N N . ASP A 1 175 ? 47.237 53.270 81.727 1.00 21.11 175 ASP A N 1
ATOM 1444 C CA . ASP A 1 175 ? 46.992 52.410 80.573 1.00 22.29 175 ASP A CA 1
ATOM 1445 C C . ASP A 1 175 ? 45.514 52.415 80.241 1.00 20.62 175 ASP A C 1
ATOM 1446 O O . ASP A 1 175 ? 44.669 52.575 81.122 1.00 23.67 175 ASP A O 1
ATOM 1451 N N . VAL A 1 176 ? 45.205 52.235 78.966 1.00 23.96 176 VAL A N 1
ATOM 1452 C CA . VAL A 1 176 ? 43.821 52.133 78.533 1.00 21.85 176 VAL A CA 1
ATOM 1453 C C . VAL A 1 176 ? 43.734 50.748 77.906 1.00 20.72 176 VAL A C 1
ATOM 1454 O O . VAL A 1 176 ? 44.345 50.491 76.878 1.00 17.03 176 VAL A O 1
ATOM 1458 N N . LEU A 1 177 ? 42.984 49.855 78.537 1.00 21.20 177 LEU A N 1
ATOM 1459 C CA . LEU A 1 177 ? 42.856 48.500 78.025 1.00 19.68 177 LEU A CA 1
ATOM 1460 C C . LEU A 1 177 ? 41.704 48.396 77.046 1.00 20.10 177 LEU A C 1
ATOM 1461 O O . LEU A 1 177 ? 40.627 48.946 77.283 1.00 21.10 177 LEU A O 1
ATOM 1466 N N . ILE A 1 178 ? 41.940 47.704 75.940 1.00 19.61 178 ILE A N 1
ATOM 1467 C CA . ILE A 1 178 ? 40.885 47.487 74.965 1.00 17.53 178 ILE A CA 1
ATOM 1468 C C . ILE A 1 178 ? 40.523 46.025 75.173 1.00 18.82 178 ILE A C 1
ATOM 1469 O O . ILE A 1 178 ? 41.341 45.126 74.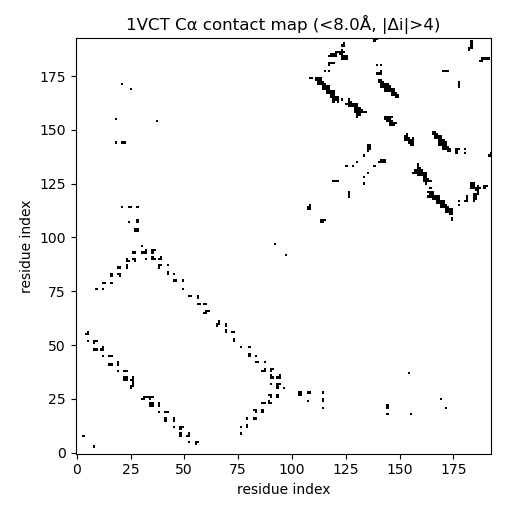956 1.00 18.21 178 ILE A O 1
ATOM 1474 N N . GLY A 1 179 ? 39.305 45.788 75.632 1.00 20.74 179 GLY A N 1
ATOM 1475 C CA . GLY A 1 179 ? 38.904 44.423 75.888 1.00 21.17 179 GLY A CA 1
ATOM 1476 C C . GLY A 1 179 ? 37.687 43.994 75.111 1.00 25.07 179 GLY A C 1
ATOM 1477 O O . GLY A 1 179 ? 36.921 44.822 74.602 1.00 19.52 179 GLY A O 1
ATOM 1478 N N . ARG A 1 180 ? 37.533 42.679 75.016 1.00 21.35 180 ARG A N 1
ATOM 1479 C CA . ARG A 1 180 ? 36.409 42.066 74.339 1.00 26.72 180 ARG A CA 1
ATOM 1480 C C . ARG A 1 180 ? 35.769 41.151 75.368 1.00 27.42 180 ARG A C 1
ATOM 1481 O O . ARG A 1 180 ? 36.452 40.378 76.043 1.00 27.79 180 ARG A O 1
ATOM 1489 N N . GLY A 1 181 ? 34.459 41.253 75.503 1.00 28.10 181 GLY A N 1
ATOM 1490 C CA . GLY A 1 181 ? 33.764 40.416 76.456 1.00 30.78 181 GLY A CA 1
ATOM 1491 C C . GLY A 1 181 ? 32.348 40.905 76.558 1.00 28.19 181 GLY A C 1
ATOM 1492 O O . GLY A 1 181 ? 31.934 41.782 75.798 1.00 28.33 181 GLY A O 1
ATOM 1493 N N . THR A 1 182 ? 31.592 40.339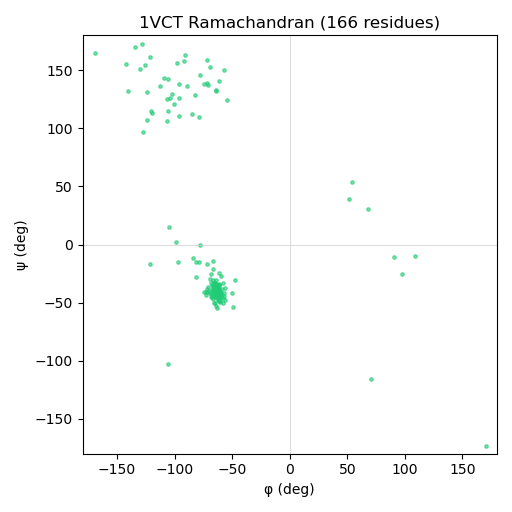 77.488 1.00 31.38 182 THR A N 1
ATOM 1494 C CA . THR A 1 182 ? 30.219 40.755 77.665 1.00 27.91 182 THR A CA 1
ATOM 1495 C C . THR A 1 182 ? 30.199 42.133 78.300 1.00 33.03 182 THR A C 1
ATOM 1496 O O . THR A 1 182 ? 31.178 42.560 78.919 1.00 32.70 182 THR A O 1
ATOM 1500 N N . ARG A 1 183 ? 29.081 42.827 78.131 1.00 27.45 183 ARG A N 1
ATOM 1501 C CA . ARG A 1 183 ? 28.900 44.162 78.681 1.00 35.78 183 ARG A CA 1
ATOM 1502 C C . ARG A 1 183 ? 29.088 44.188 80.197 1.00 39.62 183 ARG A C 1
ATOM 1503 O O . ARG A 1 183 ? 29.739 45.087 80.737 1.00 32.99 183 ARG A O 1
ATOM 1511 N N . THR A 1 184 ? 28.509 43.212 80.888 1.00 36.94 184 THR A N 1
ATOM 1512 C CA . THR A 1 184 ? 28.643 43.155 82.337 1.00 38.27 184 THR A CA 1
ATOM 1513 C C . THR A 1 184 ? 30.090 42.852 82.730 1.00 32.03 184 THR A C 1
ATOM 1514 O O . THR A 1 184 ? 30.579 43.354 83.739 1.00 38.27 184 THR A O 1
ATOM 1518 N N . SER A 1 185 ? 30.778 42.045 81.930 1.00 33.34 185 SER A N 1
ATOM 1519 C CA . SER A 1 185 ? 32.175 41.730 82.211 1.00 31.89 185 SER A CA 1
ATOM 1520 C C . SER A 1 185 ? 33.014 43.004 82.071 1.00 34.71 185 SER A C 1
ATOM 1521 O O . SER A 1 185 ? 33.927 43.251 82.863 1.00 31.63 185 SER A O 1
ATOM 1524 N N . ILE A 1 186 ? 32.694 43.813 81.063 1.00 29.83 186 ILE A N 1
ATOM 1525 C CA . ILE A 1 186 ? 33.409 45.065 80.816 1.00 31.31 186 ILE A CA 1
ATOM 1526 C C . ILE A 1 186 ? 33.158 46.092 81.922 1.00 34.14 186 ILE A C 1
ATOM 1527 O O . ILE A 1 186 ? 34.088 46.753 82.387 1.00 29.80 186 ILE A O 1
ATOM 1532 N N . ASP A 1 187 ? 31.904 46.245 82.334 1.00 34.65 187 ASP A N 1
ATOM 1533 C CA . ASP A 1 187 ? 31.596 47.205 83.386 1.00 39.96 187 ASP A CA 1
ATOM 1534 C C . ASP A 1 187 ? 32.274 46.787 84.681 1.00 37.71 187 ASP A C 1
ATOM 1535 O O . ASP A 1 187 ? 32.707 47.630 85.468 1.00 42.38 187 ASP A O 1
ATOM 1540 N N . HIS A 1 188 ? 32.369 45.478 84.887 1.00 38.37 188 HIS A N 1
ATOM 1541 C CA . HIS A 1 188 ? 32.995 44.925 86.081 1.00 39.20 188 HIS A CA 1
ATOM 1542 C C . HIS A 1 188 ? 34.483 45.257 86.123 1.00 40.31 188 HIS A C 1
ATOM 1543 O O . HIS A 1 188 ? 34.989 45.747 87.135 1.00 37.41 188 HIS A O 1
ATOM 1550 N N . LEU A 1 189 ? 35.183 44.983 85.026 1.00 38.18 189 LEU A N 1
ATOM 1551 C CA . LEU A 1 189 ? 36.610 45.261 84.961 1.00 31.95 189 LEU A CA 1
ATOM 1552 C C . LEU A 1 189 ? 36.866 46.751 85.137 1.00 31.39 189 LEU A C 1
ATOM 1553 O O . LEU A 1 189 ? 37.877 47.148 85.713 1.00 30.97 189 LEU A O 1
ATOM 1558 N N . LYS A 1 190 ? 35.950 47.579 84.644 1.00 31.81 190 LYS A N 1
ATOM 1559 C CA . LYS A 1 190 ? 36.102 49.019 84.785 1.00 29.42 190 LYS A CA 1
ATOM 1560 C C . LYS A 1 190 ? 36.123 49.406 86.265 1.00 35.46 190 LYS A C 1
ATOM 1561 O O . LYS A 1 190 ? 36.856 50.313 86.664 1.00 31.95 190 LYS A O 1
ATOM 1567 N N . GLU A 1 191 ? 35.314 48.718 87.070 1.00 33.93 191 GLU A N 1
ATOM 1568 C CA . GLU A 1 191 ? 35.238 48.982 88.509 1.00 36.13 191 GLU A CA 1
ATOM 1569 C C . GLU A 1 191 ? 36.558 48.615 89.169 1.00 35.94 191 GLU A C 1
ATOM 1570 O O . GLU A 1 191 ? 37.044 49.318 90.057 1.00 43.48 191 GLU A O 1
ATOM 1576 N N . ILE A 1 192 ? 37.126 47.500 88.732 1.00 30.85 192 ILE A N 1
ATOM 1577 C CA . ILE A 1 192 ? 38.403 47.036 89.242 1.00 30.91 192 ILE A CA 1
ATOM 1578 C C . ILE A 1 192 ? 39.469 48.056 88.832 1.00 36.82 192 ILE A C 1
ATOM 1579 O O . ILE A 1 192 ? 40.249 48.526 89.662 1.00 31.32 192 ILE A O 1
ATOM 1584 N N . ALA A 1 193 ? 39.480 48.406 87.549 1.00 29.05 193 ALA A N 1
ATOM 1585 C CA . ALA A 1 193 ? 40.439 49.370 87.015 1.00 30.12 193 ALA A CA 1
ATOM 1586 C C . ALA A 1 193 ? 40.335 50.743 87.679 1.00 31.31 193 ALA A C 1
ATOM 1587 O O . ALA A 1 193 ? 41.309 51.498 87.717 1.00 31.19 193 ALA A O 1
ATOM 1589 N N . ARG A 1 194 ? 39.152 51.071 88.186 1.00 33.59 194 ARG A N 1
ATOM 1590 C CA . ARG A 1 194 ? 38.934 52.355 88.838 1.00 39.99 194 ARG A CA 1
ATOM 1591 C C . ARG A 1 194 ? 39.441 52.296 90.279 1.00 43.97 194 ARG A C 1
ATOM 1592 O O . ARG A 1 194 ? 39.853 53.308 90.847 1.00 43.61 194 ARG A O 1
ATOM 1600 N N . GLY A 1 195 ? 39.422 51.100 90.857 1.00 43.69 195 GLY A N 1
ATOM 1601 C CA . GLY A 1 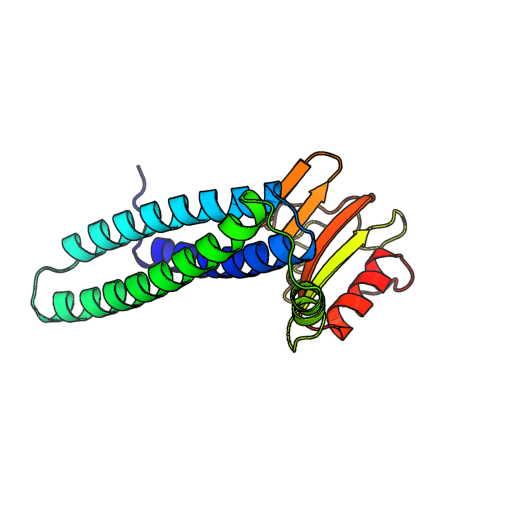195 ? 39.871 50.928 92.226 1.00 48.25 195 GLY A CA 1
ATOM 1602 C C . GLY A 1 195 ? 38.703 50.659 93.157 1.00 51.07 195 GLY A C 1
ATOM 1603 O O . GLY A 1 195 ? 38.897 50.313 94.323 1.00 51.67 195 GLY A O 1
ATOM 1604 N N . ALA A 1 196 ? 37.488 50.819 92.637 1.00 51.00 196 ALA A N 1
ATOM 1605 C CA . ALA A 1 196 ? 36.272 50.594 93.411 1.00 53.14 196 ALA A CA 1
ATOM 1606 C C . ALA A 1 196 ? 36.217 49.163 93.936 1.00 53.95 196 ALA A C 1
ATOM 1607 O O . ALA A 1 196 ? 35.775 48.923 95.059 1.00 57.65 196 ALA A O 1
ATOM 1609 N N . ILE A 1 197 ? 36.660 48.215 93.117 1.00 53.99 197 ILE A N 1
ATOM 1610 C CA . ILE A 1 197 ? 36.674 46.811 93.507 1.00 53.61 197 ILE A CA 1
ATOM 1611 C C . ILE A 1 197 ? 38.111 46.396 93.785 1.00 55.12 197 ILE A C 1
ATOM 1612 O O . ILE A 1 197 ? 38.914 46.234 92.867 1.00 51.79 197 ILE A O 1
ATOM 1617 N N . ARG A 1 198 ? 38.422 46.227 95.066 1.00 58.66 198 ARG A N 1
ATOM 1618 C CA . ARG A 1 198 ? 39.763 45.858 95.502 1.00 61.70 198 ARG A CA 1
ATOM 1619 C C . ARG A 1 198 ? 40.062 44.373 95.338 1.00 63.06 198 ARG A C 1
ATOM 1620 O O . ARG A 1 198 ? 41.218 43.957 95.402 1.00 64.01 198 ARG A O 1
ATOM 1628 N N . VAL A 1 199 ? 39.022 43.574 95.130 1.00 67.48 199 VAL A N 1
ATOM 1629 C CA . VAL A 1 199 ? 39.200 42.134 94.982 1.00 71.73 199 VAL A CA 1
ATOM 1630 C C . VAL A 1 199 ? 39.034 41.657 93.544 1.00 72.81 199 VAL A C 1
ATOM 1631 O O . VAL A 1 199 ? 38.182 42.151 92.805 1.00 74.40 199 VAL A O 1
ATOM 1635 N N . ILE A 1 200 ? 39.858 40.689 93.157 1.00 73.33 200 ILE A N 1
ATOM 1636 C CA . ILE A 1 200 ? 39.804 40.123 91.817 1.00 76.76 200 ILE A CA 1
ATOM 1637 C C . ILE A 1 200 ? 39.168 38.740 91.902 1.00 79.64 200 ILE A C 1
ATOM 1638 O O . ILE A 1 200 ? 37.950 38.615 92.031 1.00 80.33 200 ILE A O 1
ATOM 1643 N N . GLY A 1 201 ? 39.999 37.704 91.839 1.00 81.78 201 GLY A N 1
ATOM 1644 C CA . GLY A 1 201 ? 39.498 36.345 91.918 1.00 82.01 201 GLY A CA 1
ATOM 1645 C C . GLY A 1 201 ? 40.602 35.345 92.202 1.00 82.14 201 GLY A C 1
ATOM 1646 O O . GLY A 1 201 ? 41.784 35.747 92.206 1.00 82.15 201 GLY A O 1
#

Radius of gyration: 18.91 Å; Cα contacts (8 Å, |Δi|>4): 319; chains: 1; bounding box: 43×50×46 Å